Protein AF-W5TMT1-F1 (afdb_monomer)

Organism: NCBI:txid1415166

Radius of gyration: 34.01 Å; Cα contacts (8 Å, |Δi|>4): 182; chains: 1; bounding box: 72×68×100 Å

Sequence (218 aa):
MDSAPPDAQRIANAVMREEARIVNCHNASFAGCVIDGPLFRVSRRSYPITQVTAEMEIGAPSSKGRATVTRIVAGGAIAGLPGMVLGGAAKKRTDTTRIYLTVRTPDGRVEVKDAPAKQERAARQFMAKLEMAAQRQWPLTSSIGTVLPLNDSSVRRDPQSNFQVAAVVAGVILLGAGLLAHWMLILFAVYVVAAAGLFVWLSKRHTEALEHYRRGAQ

Foldseek 3Di:
DDDDPPDPVVVVVVVLVVVLVVQQVLWDDDLQWTRRQQWIDHDHDIAGLLQKDKDKDWDDQPPVPPPCVVVLVVQCVPPPPVSNVVVVVVPDDPPSTKMWMWMQGNVRDIDIGIDRPVCVVVVVVNVVSSVVSNPDDPDDQDPVRDRDDPDSPSHDPDPPPPPVVVVVVVVVVVVVVVVVVVVVVVVVVVVVVVVVVVVVVVVVVVVVVVVVVVVVVD

Solvent-accessible surface area (backbone atoms only — not comparable to full-atom values): 12642 Å² total; per-residue (Å²): 136,82,77,75,77,79,54,70,69,58,54,51,53,50,52,55,51,52,50,37,53,64,34,56,72,42,41,45,74,56,77,69,34,35,39,55,56,67,33,32,32,47,86,92,46,75,42,55,29,71,56,50,48,74,48,80,45,75,45,71,62,62,82,67,72,75,72,56,56,63,52,54,54,53,43,34,73,74,52,41,78,69,37,44,53,61,59,51,64,70,63,81,76,71,72,58,28,38,31,37,40,40,35,39,42,81,87,74,47,74,50,77,33,71,44,60,47,93,45,46,69,58,52,53,53,45,53,54,32,50,52,58,48,33,75,47,78,75,68,52,60,47,100,83,70,47,73,50,81,88,51,87,79,64,60,76,75,67,84,80,52,63,64,58,59,48,51,53,52,50,51,54,53,52,52,53,51,52,51,51,53,52,52,52,54,51,54,48,52,52,49,54,54,52,52,52,51,49,50,56,52,51,51,51,52,52,54,53,52,51,53,52,54,60,62,74,76,112

Nearest PDB structures (foldseek):
  6yxx-assembly1_AK  TM=1.901E-01  e=3.248E-01  Trypanosoma brucei brucei
  3cjt-assembly1_B  TM=3.050E-01  e=1.908E+00  unclassified
  3cjt-assembly7_N  TM=3.078E-01  e=3.515E+00  unclassified
  3cjt-assembly4_H  TM=3.245E-01  e=9.925E+00  unclassified
  3cjq-assembly2_E  TM=2.551E-01  e=7.314E+00  unclassified

Mean predicted aligned error: 13.8 Å

Structure (mmCIF, N/CA/C/O backbone):
data_AF-W5TMT1-F1
#
_entry.id   AF-W5TMT1-F1
#
loop_
_atom_site.group_PDB
_atom_site.id
_atom_site.type_symbol
_atom_site.label_atom_id
_atom_site.label_alt_id
_atom_site.label_comp_id
_atom_site.label_asym_id
_atom_site.label_entity_id
_atom_site.label_seq_id
_atom_site.pdbx_PDB_ins_code
_atom_site.Cartn_x
_atom_site.Cartn_y
_atom_site.Cartn_z
_atom_site.occupancy
_atom_site.B_iso_or_equiv
_atom_site.auth_seq_id
_atom_site.auth_comp_id
_atom_site.auth_asym_id
_atom_site.auth_atom_id
_atom_site.pdbx_PDB_model_num
ATOM 1 N N . MET A 1 1 ? -27.052 43.485 20.005 1.00 53.34 1 MET A N 1
ATOM 2 C CA . MET A 1 1 ? -26.613 42.940 18.703 1.00 53.34 1 MET A CA 1
ATOM 3 C C . MET A 1 1 ? -26.621 41.433 18.851 1.00 53.34 1 MET A C 1
ATOM 5 O O . MET A 1 1 ? -25.627 40.871 19.291 1.00 53.34 1 MET A O 1
ATOM 9 N N . ASP A 1 2 ? -27.766 40.809 18.591 1.00 52.25 2 ASP A N 1
ATOM 10 C CA . ASP A 1 2 ? -27.912 39.358 18.696 1.00 52.25 2 ASP A CA 1
ATOM 11 C C . ASP A 1 2 ? -27.278 38.718 17.462 1.00 52.25 2 ASP A C 1
ATOM 13 O O . ASP A 1 2 ? -27.703 38.962 16.332 1.00 52.25 2 ASP A O 1
ATOM 17 N N . SER A 1 3 ? -26.208 37.948 17.657 1.00 63.03 3 SER A N 1
ATOM 18 C CA . SER A 1 3 ? -25.635 37.153 16.575 1.00 63.03 3 SER A CA 1
ATOM 19 C C . SER A 1 3 ? -26.634 36.066 16.204 1.00 63.03 3 SER A C 1
ATOM 21 O O . SER A 1 3 ? -26.974 35.237 17.049 1.00 63.03 3 SER A O 1
ATOM 23 N N . ALA A 1 4 ? -27.092 36.079 14.951 1.00 63.56 4 ALA A N 1
ATOM 24 C CA . ALA A 1 4 ? -27.954 35.040 14.404 1.00 63.56 4 ALA A CA 1
ATOM 25 C C . ALA A 1 4 ? -27.380 33.648 14.738 1.00 63.56 4 ALA A C 1
ATOM 27 O O . ALA A 1 4 ? -26.158 33.464 14.641 1.00 63.56 4 ALA A O 1
ATOM 28 N N . PRO A 1 5 ? -28.223 32.684 15.155 1.00 71.62 5 PRO A N 1
ATOM 29 C CA . PRO A 1 5 ? -27.753 31.358 15.514 1.00 71.62 5 PRO A CA 1
ATOM 30 C C . PRO A 1 5 ? -26.959 30.756 14.347 1.00 71.62 5 PRO A C 1
ATOM 32 O O . PRO A 1 5 ? -27.324 30.961 13.184 1.00 71.62 5 PRO A O 1
ATOM 35 N N . PRO A 1 6 ? -25.848 30.053 14.630 1.00 73.25 6 PRO A N 1
ATOM 36 C CA . PRO A 1 6 ? -25.054 29.428 13.590 1.00 73.25 6 PRO A CA 1
ATOM 37 C C . PRO A 1 6 ? -25.943 28.497 12.765 1.00 73.25 6 PRO A C 1
ATOM 39 O O . PRO A 1 6 ? -26.620 27.631 13.312 1.00 73.25 6 PRO A O 1
ATOM 42 N N . ASP A 1 7 ? -25.922 28.708 11.449 1.00 87.38 7 ASP A N 1
ATOM 43 C CA . ASP A 1 7 ? -26.615 27.888 10.460 1.00 87.38 7 ASP A CA 1
ATOM 44 C C . ASP A 1 7 ? -26.416 26.395 10.775 1.00 87.38 7 ASP A C 1
ATOM 46 O O . ASP A 1 7 ? -25.286 25.950 11.016 1.00 87.38 7 ASP A O 1
ATOM 50 N N . ALA A 1 8 ? -27.502 25.620 10.797 1.00 81.81 8 ALA A N 1
ATOM 51 C CA . ALA A 1 8 ? -27.493 24.199 11.146 1.00 81.81 8 ALA A CA 1
ATOM 52 C C . ALA A 1 8 ? -26.448 23.417 10.328 1.00 81.81 8 ALA A C 1
ATOM 54 O O . ALA A 1 8 ? -25.806 22.491 10.830 1.00 81.81 8 ALA A O 1
ATOM 55 N N . GLN A 1 9 ? -26.194 23.855 9.092 1.00 82.56 9 GLN A N 1
ATOM 56 C CA . GLN A 1 9 ? -25.190 23.270 8.212 1.00 82.56 9 GLN A CA 1
ATOM 57 C C . GLN A 1 9 ? -23.747 23.475 8.714 1.00 82.56 9 GLN A C 1
ATOM 59 O O . GLN A 1 9 ? -22.894 22.601 8.544 1.00 82.56 9 GLN A O 1
ATOM 64 N N . ARG A 1 10 ? -23.450 24.596 9.386 1.00 82.25 10 ARG A N 1
ATOM 65 C CA . ARG A 1 10 ? -22.138 24.845 10.010 1.00 82.25 10 ARG A CA 1
ATOM 66 C C . ARG A 1 10 ? -21.905 23.940 11.213 1.00 82.25 10 ARG A C 1
ATOM 68 O O . ARG A 1 10 ? -20.800 23.418 11.353 1.00 82.25 10 ARG A O 1
ATOM 75 N N . ILE A 1 11 ? -22.932 23.734 12.038 1.00 82.19 11 ILE A N 1
ATOM 76 C CA . ILE A 1 11 ? -22.865 22.830 13.194 1.00 82.19 11 ILE A CA 1
ATOM 77 C C . ILE A 1 11 ? -22.624 21.397 12.708 1.00 82.19 11 ILE A C 1
ATOM 79 O O . ILE A 1 11 ? -21.687 20.751 13.171 1.00 82.19 11 ILE A O 1
ATOM 83 N N . ALA A 1 12 ? -23.383 20.935 11.709 1.00 77.44 12 ALA A N 1
ATOM 84 C CA . ALA A 1 12 ? -23.210 19.604 11.126 1.00 77.44 12 ALA A CA 1
ATOM 85 C C . ALA A 1 12 ? -21.794 19.392 10.559 1.00 77.44 12 ALA A C 1
ATOM 87 O O . ALA A 1 12 ? -21.150 18.382 10.835 1.00 77.44 12 ALA A O 1
ATOM 88 N N . ASN A 1 13 ? -21.262 20.373 9.824 1.00 81.19 13 ASN A N 1
ATOM 89 C CA . ASN A 1 13 ? -19.901 20.305 9.289 1.00 81.19 13 ASN A CA 1
ATOM 90 C C . ASN A 1 13 ? -18.824 20.306 10.386 1.00 81.19 13 ASN A C 1
ATOM 92 O O . ASN A 1 13 ? -17.794 19.650 10.230 1.00 81.19 13 ASN A O 1
ATOM 96 N N . ALA A 1 14 ? -19.026 21.050 11.477 1.00 80.81 14 ALA A N 1
ATOM 97 C CA . ALA A 1 14 ? -18.099 21.062 12.607 1.00 80.81 14 ALA A CA 1
ATOM 98 C C . ALA A 1 14 ? -18.085 19.711 13.337 1.00 80.81 14 ALA A C 1
ATOM 100 O O . ALA A 1 14 ? -17.010 19.187 13.625 1.00 80.81 14 ALA A O 1
ATOM 101 N N . VAL A 1 15 ? -19.265 19.125 13.550 1.00 80.00 15 VAL A N 1
ATOM 102 C CA . VAL A 1 15 ? -19.440 17.801 14.160 1.00 80.00 15 VAL A CA 1
ATOM 103 C C . VAL A 1 15 ? -18.768 16.723 13.301 1.00 80.00 15 VAL A C 1
ATOM 105 O O . VAL A 1 15 ? -17.874 16.039 13.795 1.00 80.00 15 VAL A O 1
ATOM 108 N N . MET A 1 16 ? -19.022 16.698 11.986 1.00 76.06 16 MET A N 1
ATOM 109 C CA . MET A 1 16 ? -18.354 15.764 11.063 1.00 76.06 16 MET A CA 1
ATOM 110 C C . MET A 1 16 ? -16.821 15.899 11.048 1.00 76.06 16 MET A C 1
ATOM 112 O O . MET A 1 16 ? -16.101 14.908 10.913 1.00 76.06 16 MET A O 1
ATOM 116 N N . ARG A 1 17 ? -16.278 17.118 11.170 1.00 80.56 17 ARG A N 1
ATOM 117 C CA . ARG A 1 17 ? -14.818 17.330 11.231 1.00 80.56 17 ARG A CA 1
ATOM 118 C C . ARG A 1 17 ? -14.217 16.785 12.518 1.00 80.56 17 ARG A C 1
ATOM 120 O O . ARG A 1 17 ? -13.130 16.209 12.480 1.00 80.56 17 ARG A O 1
ATOM 127 N N . GLU A 1 18 ? -14.905 16.981 13.634 1.00 78.88 18 GLU A N 1
ATOM 128 C CA . GLU A 1 18 ? -14.453 16.505 14.934 1.00 78.88 18 GLU A CA 1
ATOM 129 C C . GLU A 1 18 ? -14.516 14.975 15.017 1.00 78.88 18 GLU A C 1
ATOM 131 O O . GLU A 1 18 ? -13.572 14.337 15.478 1.00 78.88 18 GLU A O 1
ATOM 136 N N . GLU A 1 19 ? -15.554 14.370 14.446 1.00 74.31 19 GLU A N 1
ATOM 137 C CA . GLU A 1 19 ? -15.648 12.922 14.256 1.00 74.31 19 GLU A CA 1
ATOM 138 C C . GLU A 1 19 ? -14.488 12.370 13.445 1.00 74.31 19 GLU A C 1
ATOM 140 O O . GLU A 1 19 ? -13.788 11.463 13.893 1.00 74.31 19 GLU A O 1
ATOM 145 N N . ALA A 1 20 ? -14.243 12.953 12.269 1.00 75.88 20 ALA A N 1
ATOM 146 C CA . ALA A 1 20 ? -13.141 12.540 11.421 1.00 75.88 20 ALA A CA 1
ATOM 147 C C . ALA A 1 20 ? -11.807 12.673 12.167 1.00 75.88 20 ALA A C 1
ATOM 149 O O . ALA A 1 20 ? -10.944 11.812 12.038 1.00 75.88 20 ALA A O 1
ATOM 150 N N . ARG A 1 21 ? -11.625 13.711 12.994 1.00 82.25 21 ARG A N 1
ATOM 151 C CA . ARG A 1 21 ? -10.425 13.883 13.828 1.00 82.25 21 ARG A CA 1
ATOM 152 C C . ARG A 1 21 ? -10.269 12.748 14.844 1.00 82.25 21 ARG A C 1
ATOM 154 O O . ARG A 1 21 ? -9.169 12.215 14.988 1.00 82.25 21 ARG A O 1
ATOM 161 N N . ILE A 1 22 ? -11.357 12.367 15.513 1.00 80.44 22 ILE A N 1
ATOM 162 C CA . ILE A 1 22 ? -11.382 11.295 16.516 1.00 80.44 22 ILE A CA 1
ATOM 163 C C . ILE A 1 22 ? -11.196 9.915 15.875 1.00 80.44 22 ILE A C 1
ATOM 165 O O . ILE A 1 22 ? -10.561 9.053 16.472 1.00 80.44 22 ILE A O 1
ATOM 169 N N . VAL A 1 23 ? -11.733 9.680 14.680 1.00 78.62 23 VAL A N 1
ATOM 170 C CA . VAL A 1 23 ? -11.554 8.415 13.952 1.00 78.62 23 VAL A CA 1
ATOM 171 C C . VAL A 1 23 ? -10.128 8.316 13.405 1.00 78.62 23 VAL A C 1
ATOM 173 O O . VAL A 1 23 ? -9.440 7.322 13.629 1.00 78.62 23 VAL A O 1
ATOM 176 N N . ASN A 1 24 ? -9.630 9.388 12.782 1.00 82.31 24 ASN A N 1
ATOM 177 C CA . ASN A 1 24 ? -8.300 9.415 12.171 1.00 82.31 24 ASN A CA 1
ATOM 178 C C . ASN A 1 24 ? -7.157 9.229 13.179 1.00 82.31 24 ASN A C 1
ATOM 180 O O . ASN A 1 24 ? -6.072 8.812 12.779 1.00 82.31 24 ASN A O 1
ATOM 184 N N . CYS A 1 25 ? -7.353 9.508 14.475 1.00 84.75 25 CYS A N 1
ATOM 185 C CA . CYS A 1 25 ? -6.294 9.269 15.459 1.00 84.75 25 CYS A CA 1
ATOM 186 C C . CYS A 1 25 ? -6.010 7.771 15.684 1.00 84.75 25 CYS A C 1
ATOM 188 O O . CYS A 1 25 ? -4.875 7.409 16.012 1.00 84.75 25 CYS A O 1
ATOM 190 N N . HIS A 1 26 ? -6.995 6.908 15.416 1.00 85.69 26 HIS A N 1
ATOM 191 C CA . HIS A 1 26 ? -6.881 5.449 15.519 1.00 85.69 26 HIS A CA 1
ATOM 192 C C . HIS A 1 26 ? -6.491 4.783 14.204 1.00 85.69 26 HIS A C 1
ATOM 194 O O . HIS A 1 26 ? -5.949 3.679 14.218 1.00 85.69 26 HIS A O 1
ATOM 200 N N . ASN A 1 27 ? -6.687 5.471 13.079 1.00 90.12 27 ASN A N 1
ATOM 201 C CA . ASN A 1 27 ? -6.309 4.950 11.774 1.00 90.12 27 ASN A CA 1
ATOM 202 C C . ASN A 1 27 ? -4.804 4.661 11.716 1.00 90.12 27 ASN A C 1
ATOM 204 O O . ASN A 1 27 ? -3.952 5.440 12.171 1.00 90.12 27 ASN A O 1
ATOM 208 N N . ALA A 1 28 ? -4.480 3.486 11.189 1.00 94.06 28 ALA A N 1
ATOM 209 C CA . ALA A 1 28 ? -3.116 3.037 10.969 1.00 94.06 28 ALA A CA 1
ATOM 210 C C . ALA A 1 28 ? -3.092 1.907 9.950 1.00 94.06 28 ALA A C 1
ATOM 212 O O . ALA A 1 28 ? -4.074 1.191 9.765 1.00 94.06 28 ALA A O 1
ATOM 213 N N . SER A 1 29 ? -1.940 1.697 9.322 1.00 94.69 29 SER A N 1
ATOM 214 C CA . SER A 1 29 ? -1.737 0.542 8.458 1.00 94.69 29 SER A CA 1
ATOM 215 C C . SER A 1 29 ? -0.375 -0.089 8.681 1.00 94.69 29 SER A C 1
ATOM 217 O O . SER A 1 29 ? 0.616 0.605 8.916 1.00 94.69 29 SER A O 1
ATOM 219 N N . PHE A 1 30 ? -0.335 -1.415 8.617 1.00 95.06 30 PHE A N 1
ATOM 220 C CA . PHE A 1 30 ? 0.884 -2.187 8.788 1.00 95.06 30 PHE A CA 1
ATOM 221 C C . PHE A 1 30 ? 0.755 -3.548 8.102 1.00 95.06 30 PHE A C 1
ATOM 223 O O . PHE A 1 30 ? -0.234 -4.244 8.292 1.00 95.06 30 PHE A O 1
ATOM 230 N N . ALA A 1 31 ? 1.748 -3.928 7.291 1.00 92.19 31 ALA A N 1
ATOM 231 C CA . ALA A 1 31 ? 1.836 -5.243 6.639 1.00 92.19 31 ALA A CA 1
ATOM 232 C C . ALA A 1 31 ? 0.550 -5.717 5.908 1.00 92.19 31 ALA A C 1
ATOM 234 O O . ALA A 1 31 ? 0.224 -6.903 5.886 1.00 92.19 31 ALA A O 1
ATOM 235 N N . GLY A 1 32 ? -0.196 -4.786 5.297 1.00 91.31 32 GLY A N 1
ATOM 236 C CA . GLY A 1 32 ? -1.456 -5.080 4.597 1.00 91.31 32 GLY A CA 1
ATOM 237 C C . GLY A 1 32 ? -2.690 -5.207 5.502 1.00 91.31 32 GLY A C 1
ATOM 238 O O . GLY A 1 32 ? -3.780 -5.477 4.999 1.00 91.31 32 GLY A O 1
ATOM 239 N N . CYS A 1 33 ? -2.533 -4.994 6.809 1.00 94.94 33 CYS A N 1
ATOM 240 C CA . CYS A 1 33 ? -3.617 -4.751 7.752 1.00 94.94 33 CYS A CA 1
ATOM 241 C C . CYS A 1 33 ? -3.876 -3.243 7.851 1.00 94.94 33 CYS A C 1
ATOM 243 O O . CYS A 1 33 ? -2.935 -2.442 7.856 1.00 94.94 33 CYS A O 1
ATOM 245 N N . VAL A 1 34 ? -5.143 -2.850 7.937 1.00 94.62 34 VAL A N 1
ATOM 246 C CA . VAL A 1 34 ? -5.565 -1.450 8.030 1.00 94.62 34 VAL A CA 1
ATOM 247 C C . VAL A 1 34 ? -6.614 -1.320 9.127 1.00 94.62 34 VAL A C 1
ATOM 249 O O . VAL A 1 34 ? -7.603 -2.047 9.131 1.00 94.62 34 VAL A O 1
ATOM 252 N N . ILE A 1 35 ? -6.382 -0.394 10.051 1.00 93.31 35 ILE A N 1
ATOM 253 C CA . ILE A 1 35 ? -7.362 0.066 11.031 1.00 93.31 35 ILE A CA 1
ATOM 254 C C . ILE A 1 35 ? -8.065 1.266 10.418 1.00 93.31 35 ILE A C 1
ATOM 256 O O . ILE A 1 35 ? -7.415 2.249 10.053 1.00 93.31 35 ILE A O 1
ATOM 260 N N . ASP A 1 36 ? -9.376 1.142 10.293 1.00 88.00 36 ASP A N 1
ATOM 261 C CA . ASP A 1 36 ? -10.253 2.060 9.592 1.00 88.00 36 ASP A CA 1
ATOM 262 C C . ASP A 1 36 ? -11.459 2.372 10.496 1.00 88.00 36 ASP A C 1
ATOM 264 O O . ASP A 1 36 ? -12.534 1.779 10.386 1.00 88.00 36 ASP A O 1
ATOM 268 N N . GLY A 1 37 ? -11.225 3.221 11.503 1.00 86.06 37 GLY A N 1
ATOM 269 C CA . GLY A 1 37 ? -12.182 3.498 12.574 1.00 86.06 37 GLY A CA 1
ATOM 270 C C . GLY A 1 37 ? -12.668 2.230 13.296 1.00 86.06 37 GLY A C 1
ATOM 271 O O . GLY A 1 37 ? -11.863 1.571 13.957 1.00 86.06 37 GLY A O 1
ATOM 272 N N . PRO A 1 38 ? -13.968 1.882 13.213 1.00 86.69 38 PRO A N 1
ATOM 273 C CA . PRO A 1 38 ? -14.518 0.671 13.833 1.00 86.69 38 PRO A CA 1
ATOM 274 C C . PRO A 1 38 ? -14.203 -0.611 13.044 1.00 86.69 38 PRO A C 1
ATOM 276 O O . PRO A 1 38 ? -14.522 -1.707 13.510 1.00 86.69 38 PRO A O 1
ATOM 279 N N . LEU A 1 39 ? -13.665 -0.495 11.826 1.00 90.06 39 LEU A N 1
ATOM 280 C CA . LEU A 1 39 ? -13.399 -1.618 10.943 1.00 90.06 39 LEU A CA 1
ATOM 281 C C . LEU A 1 39 ? -11.908 -1.936 10.937 1.00 90.06 39 LEU A C 1
ATOM 283 O O . LEU A 1 39 ? -11.041 -1.075 10.820 1.00 90.06 39 LEU A O 1
ATOM 287 N N . PHE A 1 40 ? -11.610 -3.220 11.004 1.00 92.81 40 PHE A N 1
ATOM 288 C CA . PHE A 1 40 ? -10.298 -3.770 10.760 1.00 92.81 40 PHE A CA 1
ATOM 289 C C . PHE A 1 40 ? -10.307 -4.479 9.409 1.00 92.81 40 PHE A C 1
ATOM 291 O O . PHE A 1 40 ? -11.073 -5.419 9.181 1.00 92.81 40 PHE A O 1
ATOM 298 N N . ARG A 1 41 ? -9.452 -4.034 8.491 1.00 93.88 41 ARG A N 1
ATOM 299 C CA . ARG A 1 41 ? -9.332 -4.606 7.152 1.00 93.88 41 ARG A CA 1
ATOM 300 C C . ARG A 1 41 ? -8.059 -5.415 7.063 1.00 93.88 41 ARG A C 1
ATOM 302 O O . ARG A 1 41 ? -6.968 -4.928 7.351 1.00 93.88 41 ARG A O 1
ATOM 309 N N . VAL A 1 42 ? -8.198 -6.644 6.597 1.00 93.94 42 VAL A N 1
ATOM 310 C CA . VAL A 1 42 ? -7.063 -7.500 6.283 1.00 93.94 42 VAL A CA 1
ATOM 311 C C . VAL A 1 42 ? -7.329 -8.189 4.958 1.00 93.94 42 VAL A C 1
ATOM 313 O O . VAL A 1 42 ? -8.415 -8.716 4.697 1.00 93.94 42 VAL A O 1
ATOM 316 N N . SER A 1 43 ? -6.337 -8.122 4.072 1.00 88.25 43 SER A N 1
ATOM 317 C CA . SER A 1 43 ? -6.446 -8.635 2.708 1.00 88.25 43 SER A CA 1
ATOM 318 C C . SER A 1 43 ? -7.577 -7.939 1.923 1.00 88.25 43 SER A C 1
ATOM 320 O O . SER A 1 43 ? -7.431 -6.782 1.539 1.00 88.25 43 SER A O 1
ATOM 322 N N . ARG A 1 44 ? -8.702 -8.616 1.654 1.00 90.12 44 ARG A N 1
ATOM 323 C CA . ARG A 1 44 ? -9.865 -8.055 0.927 1.00 90.12 44 ARG A CA 1
ATOM 324 C C . ARG A 1 44 ? -11.153 -8.088 1.751 1.00 90.12 44 ARG A C 1
ATOM 326 O O . ARG A 1 44 ? -12.241 -8.017 1.188 1.00 90.12 44 ARG A O 1
ATOM 333 N N . ARG A 1 45 ? -11.036 -8.259 3.066 1.00 89.31 45 ARG A N 1
ATOM 334 C CA . ARG A 1 45 ? -12.170 -8.393 3.980 1.00 89.31 45 ARG A CA 1
ATOM 335 C C . ARG A 1 45 ? -12.098 -7.330 5.064 1.00 89.31 45 ARG A C 1
ATOM 337 O O . ARG A 1 45 ? -11.011 -6.862 5.400 1.00 89.31 45 ARG A O 1
ATOM 344 N N . SER A 1 46 ? -13.263 -6.977 5.583 1.00 91.81 46 SER A N 1
ATOM 345 C CA . SER A 1 46 ? -13.433 -6.014 6.664 1.00 91.81 46 SER A CA 1
ATOM 346 C C . SER A 1 46 ? -14.161 -6.710 7.807 1.00 91.81 46 SER A C 1
ATOM 348 O O . SER A 1 46 ? -15.157 -7.389 7.568 1.00 91.81 46 SER A O 1
ATOM 350 N N . TYR A 1 47 ? -13.662 -6.543 9.024 1.00 90.44 47 TYR A N 1
ATOM 351 C CA . TYR A 1 47 ? -14.225 -7.112 10.244 1.00 90.44 47 TYR A CA 1
ATOM 352 C C . TYR A 1 47 ? -14.425 -6.002 11.281 1.00 90.44 47 TYR A C 1
ATOM 354 O O . TYR A 1 47 ? -13.668 -5.031 11.262 1.00 90.44 47 TYR A O 1
ATOM 362 N N . PRO A 1 48 ? -15.387 -6.115 12.206 1.00 91.06 48 PRO A N 1
ATOM 363 C CA . PRO A 1 48 ? -15.464 -5.212 13.350 1.00 91.06 48 PRO A CA 1
ATOM 364 C C . PRO A 1 48 ? -14.194 -5.324 14.202 1.00 91.06 48 PRO A C 1
ATOM 366 O O . PRO A 1 48 ? -13.795 -6.426 14.578 1.00 91.06 48 PRO A O 1
ATOM 369 N N . ILE A 1 49 ? -13.561 -4.196 14.527 1.00 93.19 49 ILE A N 1
ATOM 370 C CA . ILE A 1 49 ? -12.283 -4.169 15.258 1.00 93.19 49 ILE A CA 1
ATOM 371 C C . ILE A 1 49 ? -12.373 -4.816 16.644 1.00 93.19 49 ILE A C 1
ATOM 373 O O . ILE A 1 49 ? -11.415 -5.421 17.108 1.00 93.19 49 ILE A O 1
ATOM 377 N N . THR A 1 50 ? -13.552 -4.761 17.267 1.00 91.88 50 THR A N 1
ATOM 378 C CA . THR A 1 50 ? -13.852 -5.367 18.574 1.00 91.88 50 THR A CA 1
ATOM 379 C C . THR A 1 50 ? -13.848 -6.897 18.554 1.00 91.88 50 THR A C 1
ATOM 381 O O . THR A 1 50 ? -13.785 -7.522 19.608 1.00 91.88 50 THR A O 1
ATOM 384 N N . GLN A 1 51 ? -13.923 -7.511 17.371 1.00 92.81 51 GLN A N 1
ATOM 385 C CA . GLN A 1 51 ? -13.950 -8.964 17.186 1.00 92.81 51 GLN A CA 1
ATOM 386 C C . GLN A 1 51 ? -12.626 -9.525 16.657 1.00 92.81 51 GLN A C 1
ATOM 388 O O . GLN A 1 51 ? -12.515 -10.728 16.419 1.00 92.81 51 GLN A O 1
ATOM 393 N N . VAL A 1 52 ? -11.633 -8.665 16.431 1.00 94.06 52 VAL A N 1
ATOM 394 C CA . VAL A 1 52 ? -10.325 -9.062 15.918 1.00 94.06 52 VAL A CA 1
ATOM 395 C C . VAL A 1 52 ? -9.337 -9.111 17.071 1.00 94.06 52 VAL A C 1
ATOM 397 O O . VAL A 1 52 ? -9.193 -8.150 17.821 1.00 94.06 52 VAL A O 1
ATOM 400 N N . THR A 1 53 ? -8.611 -10.218 17.181 1.00 93.69 53 THR A N 1
ATOM 401 C CA . THR A 1 53 ? -7.459 -10.317 18.079 1.00 93.69 53 THR A CA 1
ATOM 402 C C . THR A 1 53 ? -6.190 -10.382 17.249 1.00 93.69 53 THR A C 1
ATOM 404 O O . THR A 1 53 ? -6.138 -11.044 16.211 1.00 93.69 53 THR A O 1
ATOM 407 N N . ALA A 1 54 ? -5.159 -9.658 17.672 1.00 94.56 54 ALA A N 1
ATOM 408 C CA . ALA A 1 54 ? -3.865 -9.697 17.016 1.00 94.56 54 ALA A CA 1
ATOM 409 C C . ALA A 1 54 ? -2.759 -9.903 18.042 1.00 94.56 54 ALA A C 1
ATOM 411 O O . ALA A 1 54 ? -2.802 -9.365 19.146 1.00 94.56 54 ALA A O 1
ATOM 412 N N . GLU A 1 55 ? -1.760 -10.672 17.645 1.00 93.12 55 GLU A N 1
ATOM 413 C CA . GLU A 1 55 ? -0.585 -11.003 18.434 1.00 93.12 55 GLU A CA 1
ATOM 414 C C . GLU A 1 55 ? 0.641 -10.680 17.584 1.00 93.12 55 GLU A C 1
ATOM 416 O O . GLU A 1 55 ? 0.706 -11.020 16.400 1.00 93.12 55 GLU A O 1
ATOM 421 N N . MET A 1 56 ? 1.609 -9.982 18.172 1.00 94.38 56 MET A N 1
ATOM 422 C CA . MET A 1 56 ? 2.861 -9.654 17.505 1.00 94.38 56 MET A CA 1
ATOM 423 C C . MET A 1 56 ? 3.986 -10.466 18.132 1.00 94.38 56 MET A C 1
ATOM 425 O O . MET A 1 56 ? 4.303 -10.298 19.308 1.00 94.38 56 MET A O 1
ATOM 429 N N . GLU A 1 57 ? 4.634 -11.284 17.316 1.00 88.62 57 GLU A N 1
ATOM 430 C CA . GLU A 1 57 ? 5.809 -12.050 17.692 1.00 88.62 57 GLU A CA 1
ATOM 431 C C . GLU A 1 57 ? 7.034 -11.502 16.966 1.00 88.62 57 GLU A C 1
ATOM 433 O O . GLU A 1 57 ? 7.074 -11.378 15.739 1.00 88.62 57 GLU A O 1
ATOM 438 N N . ILE A 1 58 ? 8.072 -11.174 17.728 1.00 88.31 58 ILE A N 1
ATOM 439 C CA . ILE A 1 58 ? 9.370 -10.821 17.162 1.00 88.31 58 ILE A CA 1
ATOM 440 C C . ILE A 1 58 ? 10.156 -12.125 17.072 1.00 88.31 58 ILE A C 1
ATOM 442 O O . ILE A 1 58 ? 10.570 -12.681 18.088 1.00 88.31 58 ILE A O 1
ATOM 446 N N . GLY A 1 59 ? 10.322 -12.644 15.855 1.00 72.06 59 GLY A N 1
ATOM 447 C CA . GLY A 1 59 ? 11.042 -13.890 15.644 1.00 72.06 59 GLY A CA 1
ATOM 448 C C . GLY A 1 59 ? 12.508 -13.749 16.049 1.00 72.06 59 GLY A C 1
ATOM 449 O O . GLY A 1 59 ? 13.174 -12.788 15.659 1.00 72.06 59 GLY A O 1
ATOM 450 N N . ALA A 1 60 ? 13.028 -14.733 16.788 1.00 52.25 60 ALA A N 1
ATOM 451 C CA . ALA A 1 60 ? 14.464 -14.895 16.993 1.00 52.25 60 ALA A CA 1
ATOM 452 C C . ALA A 1 60 ? 15.181 -14.965 15.627 1.00 52.25 60 ALA A C 1
ATOM 454 O O . ALA A 1 60 ? 14.597 -15.485 14.667 1.00 52.25 60 ALA A O 1
ATOM 455 N N . PRO A 1 61 ? 16.425 -14.453 15.506 1.00 52.69 61 PRO A N 1
ATOM 456 C CA . PRO A 1 61 ? 17.167 -14.477 14.250 1.00 52.69 61 PRO A CA 1
ATOM 457 C C . PRO A 1 61 ? 17.146 -15.900 13.712 1.00 52.69 61 PRO A C 1
ATOM 459 O O . PRO A 1 61 ? 17.576 -16.827 14.395 1.00 52.69 61 PRO A O 1
ATOM 462 N N . SER A 1 62 ? 16.597 -16.083 12.511 1.00 48.16 62 SER A N 1
ATOM 463 C CA . SER A 1 62 ? 16.488 -17.399 11.901 1.00 48.16 62 SER A CA 1
ATOM 464 C C . SER A 1 62 ? 17.886 -18.008 11.798 1.00 48.16 62 SER A C 1
ATOM 466 O O . SER A 1 62 ? 18.631 -17.718 10.863 1.00 48.16 62 SER A O 1
ATOM 468 N N . SER A 1 63 ? 18.240 -18.888 12.732 1.00 44.56 63 SER A N 1
ATOM 469 C CA . SER A 1 63 ? 19.474 -19.675 12.760 1.00 44.56 63 SER A CA 1
ATOM 470 C C . SER A 1 63 ? 19.492 -20.753 11.663 1.00 44.56 63 SER A C 1
ATOM 472 O O . SER A 1 63 ? 20.188 -21.758 11.754 1.00 44.56 63 SER A O 1
ATOM 474 N N . LYS A 1 64 ? 18.792 -20.521 10.544 1.00 45.50 64 LYS A N 1
ATOM 475 C CA . LYS A 1 64 ? 18.912 -21.278 9.293 1.00 45.50 64 LYS A CA 1
ATOM 476 C C . LYS A 1 64 ? 20.082 -20.758 8.446 1.00 45.50 64 LYS A C 1
ATOM 478 O O . LYS A 1 64 ? 19.988 -20.656 7.227 1.00 45.50 64 LYS A O 1
ATOM 483 N N . GLY A 1 65 ? 21.225 -20.501 9.087 1.00 43.09 65 GLY A N 1
ATOM 484 C CA . GLY A 1 65 ? 22.500 -20.189 8.428 1.00 43.09 65 GLY A CA 1
ATOM 485 C C . GLY A 1 65 ? 23.086 -21.348 7.605 1.00 43.09 65 GLY A C 1
ATOM 486 O O . GLY A 1 65 ? 24.107 -21.176 6.947 1.00 43.09 65 GLY A O 1
ATOM 487 N N . ARG A 1 66 ? 22.445 -22.526 7.604 1.00 44.25 66 ARG A N 1
ATOM 488 C CA . ARG A 1 66 ? 22.933 -23.740 6.930 1.00 44.25 66 ARG A CA 1
ATOM 48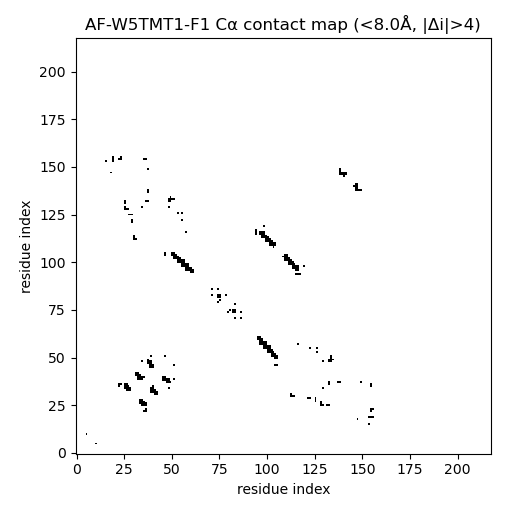9 C C . ARG A 1 66 ? 22.389 -23.977 5.516 1.00 44.25 66 ARG A C 1
ATOM 491 O O . ARG A 1 66 ? 22.964 -24.785 4.802 1.00 44.25 66 ARG A O 1
ATOM 498 N N . ALA A 1 67 ? 21.347 -23.265 5.077 1.00 43.34 67 ALA A N 1
ATOM 499 C CA . ALA A 1 67 ? 20.783 -23.458 3.731 1.00 43.34 67 ALA A CA 1
ATOM 500 C C . ALA A 1 67 ? 21.471 -22.610 2.637 1.00 43.34 67 ALA A C 1
ATOM 502 O O . ALA A 1 67 ? 21.325 -22.885 1.448 1.00 43.34 67 ALA A O 1
ATOM 503 N N . THR A 1 68 ? 22.234 -21.581 3.019 1.00 47.72 68 THR A N 1
ATOM 504 C CA . THR A 1 68 ? 22.741 -20.568 2.072 1.00 47.72 68 THR A CA 1
ATOM 505 C C . THR A 1 68 ? 24.197 -20.794 1.658 1.00 47.72 68 THR A C 1
ATOM 507 O O . THR A 1 68 ? 24.607 -20.307 0.607 1.00 47.72 68 THR A O 1
ATOM 510 N N . VAL A 1 69 ? 24.977 -21.574 2.419 1.00 45.69 69 VAL A N 1
ATOM 511 C CA . VAL A 1 69 ? 26.373 -21.890 2.056 1.00 45.69 69 VAL A CA 1
ATOM 512 C C . VAL A 1 69 ? 26.417 -22.722 0.769 1.00 45.69 69 VAL A C 1
ATOM 514 O O . VAL A 1 69 ? 27.188 -22.410 -0.133 1.00 45.69 69 VAL A O 1
ATOM 517 N N . THR A 1 70 ? 25.508 -23.686 0.607 1.00 45.75 70 THR A N 1
ATOM 518 C CA . THR A 1 70 ? 25.449 -24.550 -0.582 1.00 45.75 70 THR A CA 1
ATOM 519 C C . THR A 1 70 ? 25.085 -23.784 -1.859 1.00 45.75 70 THR A C 1
ATOM 521 O O . THR A 1 70 ? 25.572 -24.129 -2.928 1.00 45.75 70 THR A O 1
ATOM 524 N N . ARG A 1 71 ? 24.299 -22.697 -1.776 1.00 48.56 71 ARG A N 1
ATOM 525 C CA . ARG A 1 71 ? 23.973 -21.842 -2.940 1.00 48.56 71 ARG A CA 1
ATOM 526 C C . ARG A 1 71 ? 25.096 -20.897 -3.341 1.00 48.56 71 ARG A C 1
ATOM 528 O O . ARG A 1 71 ? 25.228 -20.599 -4.521 1.00 48.56 71 ARG A O 1
ATOM 535 N N . ILE A 1 72 ? 25.899 -20.435 -2.388 1.00 44.41 72 ILE A N 1
ATOM 536 C CA . ILE A 1 72 ? 27.061 -19.586 -2.683 1.00 44.41 72 ILE A CA 1
ATOM 537 C C . ILE A 1 72 ? 28.172 -20.433 -3.316 1.00 44.41 72 ILE A C 1
ATOM 539 O O . ILE A 1 72 ? 28.782 -20.003 -4.290 1.00 44.41 72 ILE A O 1
ATOM 543 N N . VAL A 1 73 ? 28.368 -21.665 -2.835 1.00 47.53 73 VAL A N 1
ATOM 544 C CA . VAL A 1 73 ? 29.305 -22.623 -3.444 1.00 47.53 73 VAL A CA 1
ATOM 545 C C . VAL A 1 73 ? 28.807 -23.086 -4.821 1.00 47.53 73 VAL A C 1
ATOM 547 O O . VAL A 1 73 ? 29.582 -23.080 -5.772 1.00 47.53 73 VAL A O 1
ATOM 550 N N . ALA A 1 74 ? 27.512 -23.387 -4.976 1.00 45.16 74 ALA A N 1
ATOM 551 C CA . ALA A 1 74 ? 26.941 -23.764 -6.274 1.00 45.16 74 ALA A CA 1
ATOM 552 C C . ALA A 1 74 ? 26.935 -22.605 -7.292 1.00 45.16 74 ALA A C 1
ATOM 554 O O . ALA A 1 74 ? 27.217 -22.820 -8.465 1.00 45.16 74 ALA A O 1
ATOM 555 N N . GLY A 1 75 ? 26.670 -21.367 -6.860 1.00 39.88 75 GLY A N 1
ATOM 556 C CA . GLY A 1 75 ? 26.749 -20.181 -7.722 1.00 39.88 75 GLY A CA 1
ATOM 557 C C . GLY A 1 75 ? 28.185 -19.817 -8.117 1.00 39.88 75 GLY A C 1
ATOM 558 O O . GLY A 1 75 ? 28.424 -19.414 -9.253 1.00 39.88 75 GLY A O 1
ATOM 559 N N . GLY A 1 76 ? 29.151 -20.020 -7.215 1.00 43.16 76 GLY A N 1
ATOM 560 C CA . GLY A 1 76 ? 30.580 -19.854 -7.502 1.00 43.16 76 GLY A CA 1
ATOM 561 C C . GLY A 1 76 ? 31.132 -20.912 -8.462 1.00 43.16 76 GLY A C 1
ATOM 562 O O . GLY A 1 76 ? 31.970 -20.588 -9.298 1.00 43.16 76 GLY A O 1
ATOM 563 N N . ALA A 1 77 ? 30.616 -22.144 -8.403 1.00 49.50 77 ALA A N 1
ATOM 564 C CA . ALA A 1 77 ? 30.994 -23.220 -9.320 1.00 49.50 77 ALA A CA 1
ATOM 565 C C . ALA A 1 77 ? 30.495 -22.998 -10.762 1.00 49.50 77 ALA A C 1
ATOM 567 O O . ALA A 1 77 ? 31.127 -23.478 -11.697 1.00 49.50 77 ALA A O 1
ATOM 568 N N . ILE A 1 78 ? 29.388 -22.265 -10.952 1.00 51.62 78 ILE A N 1
ATOM 569 C CA . ILE A 1 78 ? 28.771 -22.044 -12.274 1.00 51.62 78 ILE A CA 1
ATOM 570 C C . ILE A 1 78 ? 29.259 -20.744 -12.943 1.00 51.62 78 ILE A C 1
ATOM 572 O O . ILE A 1 78 ? 29.394 -20.713 -14.162 1.00 51.62 78 ILE A O 1
ATOM 576 N N . ALA A 1 79 ? 29.528 -19.673 -12.183 1.00 48.72 79 ALA A N 1
ATOM 577 C CA . ALA A 1 79 ? 29.755 -18.329 -12.745 1.00 48.72 79 ALA A CA 1
ATOM 578 C C . ALA A 1 79 ? 31.150 -17.717 -12.484 1.00 48.72 79 ALA A C 1
ATOM 580 O O . ALA A 1 79 ? 31.406 -16.582 -12.892 1.00 48.72 79 ALA A O 1
ATOM 581 N N . GLY A 1 80 ? 32.057 -18.431 -11.808 1.00 48.09 80 GLY A N 1
ATOM 582 C CA . GLY A 1 80 ? 33.407 -17.941 -11.504 1.00 48.09 80 GLY A CA 1
ATOM 583 C C . GLY A 1 80 ? 33.450 -16.701 -10.589 1.00 48.09 80 GLY A C 1
ATOM 584 O O . GLY A 1 80 ? 32.448 -16.293 -9.995 1.00 48.09 80 GLY A O 1
ATOM 585 N N . LEU A 1 81 ? 34.637 -16.087 -10.474 1.00 49.91 81 LEU A N 1
ATOM 586 C CA . LEU A 1 81 ? 34.932 -14.930 -9.603 1.00 49.91 81 LEU A CA 1
ATOM 587 C C . LEU A 1 81 ? 33.918 -13.759 -9.685 1.00 49.91 81 LEU A C 1
ATOM 589 O O . LEU A 1 81 ? 33.600 -13.200 -8.631 1.00 49.91 81 LEU A O 1
ATOM 593 N N . PRO A 1 82 ? 33.337 -13.397 -10.851 1.00 48.84 82 PRO A N 1
ATOM 594 C CA . PRO A 1 82 ? 32.325 -12.336 -10.924 1.00 48.84 82 PRO A CA 1
ATOM 595 C C . PRO A 1 82 ? 31.003 -12.694 -10.218 1.00 48.84 82 PRO A C 1
ATOM 597 O O . PRO A 1 82 ? 30.362 -11.827 -9.618 1.00 48.84 82 PRO A O 1
ATOM 600 N N . GLY A 1 83 ? 30.609 -13.974 -10.224 1.00 46.94 83 GLY A N 1
ATOM 601 C CA . GLY A 1 83 ? 29.393 -14.459 -9.560 1.00 46.94 83 GLY A CA 1
ATOM 602 C C . GLY A 1 83 ? 29.468 -14.392 -8.030 1.00 46.94 83 GLY A C 1
ATOM 603 O O . GLY A 1 83 ? 28.457 -14.164 -7.362 1.00 46.94 83 GLY A O 1
ATOM 604 N N . MET A 1 84 ? 30.675 -14.495 -7.463 1.00 52.34 84 MET A N 1
ATOM 605 C CA . MET A 1 84 ? 30.904 -14.339 -6.023 1.00 52.34 84 MET A CA 1
ATOM 606 C C . MET A 1 84 ? 30.734 -12.896 -5.536 1.00 52.34 84 MET A C 1
ATOM 608 O O . MET A 1 84 ? 30.307 -12.696 -4.400 1.00 52.34 84 MET A O 1
ATOM 612 N N . VAL A 1 85 ? 31.021 -11.888 -6.364 1.00 54.97 85 VAL A N 1
ATOM 613 C CA . VAL A 1 85 ? 30.886 -10.476 -5.963 1.00 54.97 85 VAL A CA 1
ATOM 614 C C . VAL A 1 85 ? 29.415 -10.049 -5.955 1.00 54.97 85 VAL A C 1
ATOM 616 O O . VAL A 1 85 ? 28.969 -9.411 -5.001 1.00 54.97 85 VAL A O 1
ATOM 619 N N . LEU A 1 86 ? 28.626 -10.492 -6.939 1.00 51.34 86 LEU A N 1
ATOM 620 C CA . LEU A 1 86 ? 27.169 -10.296 -6.957 1.00 51.34 86 LEU A CA 1
ATOM 621 C C . LEU A 1 86 ? 26.459 -11.097 -5.852 1.00 51.34 86 LEU A C 1
ATOM 623 O O . LEU A 1 86 ? 25.582 -10.563 -5.170 1.00 51.34 86 LEU A O 1
ATOM 627 N N . GLY A 1 87 ? 26.886 -12.339 -5.598 1.00 43.62 87 GLY A N 1
ATOM 628 C CA . GLY A 1 87 ? 26.391 -13.137 -4.470 1.00 43.62 87 GLY A CA 1
ATOM 629 C C . GLY A 1 87 ? 26.817 -12.595 -3.096 1.00 43.62 87 GLY A C 1
ATOM 630 O O . GLY A 1 87 ? 26.079 -12.721 -2.119 1.00 43.62 87 GLY A O 1
ATOM 631 N N . GLY A 1 88 ? 27.986 -11.952 -3.016 1.00 43.44 88 GLY A N 1
ATOM 632 C CA . GLY A 1 88 ? 28.539 -11.348 -1.802 1.00 43.44 88 GLY A CA 1
ATOM 633 C C . GLY A 1 88 ? 27.934 -9.984 -1.459 1.00 43.44 88 GLY A C 1
ATOM 634 O O . GLY A 1 88 ? 27.706 -9.695 -0.284 1.00 43.44 88 GLY A O 1
ATOM 635 N N . ALA A 1 89 ? 27.592 -9.167 -2.458 1.00 47.75 89 ALA A N 1
ATOM 636 C CA . ALA A 1 89 ? 26.930 -7.877 -2.249 1.00 47.75 89 ALA A CA 1
ATOM 637 C C . ALA A 1 89 ? 25.471 -8.029 -1.776 1.00 47.75 89 ALA A C 1
ATOM 639 O O . ALA A 1 89 ? 24.987 -7.204 -0.999 1.00 47.75 89 ALA A O 1
ATOM 640 N N . ALA A 1 90 ? 24.800 -9.132 -2.128 1.00 49.25 90 ALA A N 1
ATOM 641 C CA . ALA A 1 90 ? 23.485 -9.477 -1.582 1.00 49.25 90 ALA A CA 1
ATOM 642 C C . ALA A 1 90 ? 23.517 -9.828 -0.074 1.00 49.25 90 ALA A C 1
ATOM 644 O O . ALA A 1 90 ? 22.469 -9.887 0.568 1.00 49.25 90 ALA A O 1
ATOM 645 N N . LYS A 1 91 ? 24.704 -10.046 0.518 1.00 49.31 91 LYS A N 1
ATOM 646 C CA . LYS A 1 91 ? 24.869 -10.548 1.894 1.00 49.31 91 LYS A CA 1
ATOM 647 C C . LYS A 1 91 ? 24.916 -9.464 2.983 1.00 49.31 91 LYS A C 1
ATOM 649 O O . LYS A 1 91 ? 24.838 -9.809 4.157 1.00 49.31 91 LYS A O 1
ATOM 654 N N . LYS A 1 92 ? 25.021 -8.164 2.675 1.00 44.81 92 LYS A N 1
ATOM 655 C CA . LYS A 1 92 ? 25.330 -7.160 3.724 1.00 44.81 92 LYS A CA 1
ATOM 656 C C . LYS A 1 92 ? 24.138 -6.444 4.384 1.00 44.81 92 LYS A C 1
ATOM 658 O O . LYS A 1 92 ? 24.373 -5.532 5.170 1.00 44.81 92 LYS A O 1
ATOM 663 N N . ARG A 1 93 ? 22.875 -6.820 4.126 1.00 45.09 93 ARG A N 1
ATOM 664 C CA . ARG A 1 93 ? 21.697 -6.197 4.790 1.00 45.09 93 ARG A CA 1
ATOM 665 C C . ARG A 1 93 ? 20.513 -7.136 5.046 1.00 45.09 93 ARG A C 1
ATOM 667 O O . ARG A 1 93 ? 19.368 -6.690 5.051 1.00 45.09 93 ARG A O 1
ATOM 674 N N . THR A 1 94 ? 20.752 -8.422 5.265 1.00 50.59 94 THR A N 1
ATOM 675 C CA . THR A 1 94 ? 19.672 -9.325 5.675 1.00 50.59 94 THR A CA 1
ATOM 676 C C . THR A 1 94 ? 19.582 -9.303 7.194 1.00 50.59 94 THR A C 1
ATOM 678 O O . THR A 1 94 ? 20.171 -10.147 7.860 1.00 50.59 94 THR A O 1
ATOM 681 N N . ASP A 1 95 ? 18.870 -8.314 7.739 1.00 52.81 95 ASP A N 1
ATOM 682 C CA . ASP A 1 95 ? 18.293 -8.444 9.078 1.00 52.81 95 ASP A CA 1
ATOM 683 C C . ASP A 1 95 ? 17.414 -9.699 9.044 1.00 52.81 95 ASP A C 1
ATOM 685 O O . ASP A 1 95 ? 16.321 -9.709 8.480 1.00 52.81 95 ASP A O 1
ATOM 689 N N . THR A 1 96 ? 17.950 -10.812 9.538 1.00 63.28 96 THR A N 1
ATOM 690 C CA . THR A 1 96 ? 17.266 -12.113 9.584 1.00 63.28 96 THR A CA 1
ATOM 691 C C . THR A 1 96 ? 16.160 -12.158 10.632 1.00 63.28 96 THR A C 1
ATOM 693 O O . THR A 1 96 ? 15.434 -13.144 10.726 1.00 63.28 96 THR A O 1
ATOM 696 N N . THR A 1 97 ? 16.031 -11.108 11.432 1.00 72.31 97 THR A N 1
ATOM 697 C CA . THR A 1 97 ? 14.914 -10.905 12.342 1.00 72.31 97 THR A CA 1
ATOM 698 C C . THR A 1 97 ? 13.710 -10.404 11.543 1.00 72.31 97 THR A C 1
ATOM 700 O O . THR A 1 97 ? 13.742 -9.366 10.876 1.00 72.31 97 THR A O 1
ATOM 703 N N . ARG A 1 98 ? 12.633 -11.191 11.581 1.00 85.31 98 ARG A N 1
ATOM 704 C CA . ARG A 1 98 ? 11.319 -10.819 11.054 1.00 85.31 98 ARG A CA 1
ATOM 705 C C . ARG A 1 98 ? 10.342 -10.672 12.204 1.00 85.31 98 ARG A C 1
ATOM 707 O O . ARG A 1 98 ? 10.471 -11.332 13.232 1.00 85.31 98 ARG A O 1
ATOM 714 N N . ILE A 1 99 ? 9.377 -9.798 11.998 1.00 89.50 99 ILE A N 1
ATOM 715 C CA . ILE A 1 99 ? 8.240 -9.605 12.885 1.00 89.50 99 ILE A CA 1
ATOM 716 C C . ILE A 1 99 ? 7.077 -10.325 12.236 1.00 89.50 99 ILE A C 1
ATOM 718 O O . ILE A 1 99 ? 6.837 -10.132 11.045 1.00 89.50 99 ILE A O 1
ATOM 722 N N . TYR A 1 100 ? 6.376 -11.134 13.012 1.00 91.06 100 TYR A N 1
ATOM 723 C CA . TYR A 1 100 ? 5.174 -11.825 12.590 1.00 91.06 100 TYR A CA 1
ATOM 724 C C . TYR A 1 100 ? 3.992 -11.217 13.336 1.00 91.06 100 TYR A C 1
ATOM 726 O O . TYR A 1 100 ? 3.973 -11.162 14.562 1.00 91.06 100 TYR A O 1
ATOM 734 N N . LEU A 1 101 ? 3.024 -10.714 12.581 1.00 92.75 101 LEU A N 1
ATOM 735 C CA . LEU A 1 101 ? 1.742 -10.255 13.083 1.00 92.75 101 LEU A CA 1
ATOM 736 C C . LEU A 1 101 ? 0.713 -11.338 12.772 1.00 92.75 101 LEU A C 1
ATOM 738 O O . LEU A 1 101 ? 0.365 -11.546 11.609 1.00 92.75 101 LEU A O 1
ATOM 742 N N . THR A 1 102 ? 0.237 -12.015 13.805 1.00 92.75 102 THR A N 1
ATOM 743 C CA . THR A 1 102 ? -0.803 -13.035 13.712 1.00 92.75 102 THR A CA 1
ATOM 744 C C . THR A 1 102 ? -2.137 -12.390 14.041 1.00 92.75 102 THR A C 1
ATOM 746 O O . THR A 1 102 ? -2.341 -11.914 15.151 1.00 92.75 102 THR A O 1
ATOM 749 N N . VAL A 1 103 ? -3.056 -12.370 13.083 1.00 93.44 103 VAL A N 1
ATOM 750 C CA . VAL A 1 103 ? -4.397 -11.805 13.240 1.00 93.44 103 VAL A CA 1
ATOM 751 C C . VAL A 1 103 ? -5.417 -12.931 13.217 1.00 93.44 103 VAL A C 1
ATOM 753 O O . VAL A 1 103 ? -5.488 -13.676 12.238 1.00 93.44 103 VAL A O 1
ATOM 756 N N . ARG A 1 104 ? -6.237 -13.041 14.261 1.00 92.56 104 ARG A N 1
ATOM 757 C CA . ARG A 1 104 ? -7.373 -13.963 14.315 1.00 92.56 104 ARG A CA 1
ATOM 758 C C . ARG A 1 104 ? -8.658 -13.183 14.067 1.00 92.56 104 ARG A C 1
ATOM 760 O O . ARG A 1 104 ? -8.955 -12.189 14.726 1.00 92.56 104 ARG A O 1
ATOM 767 N N . 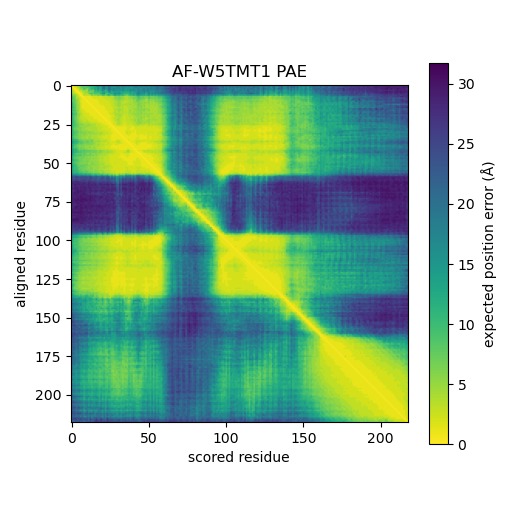THR A 1 105 ? -9.394 -13.636 13.066 1.00 93.75 105 THR A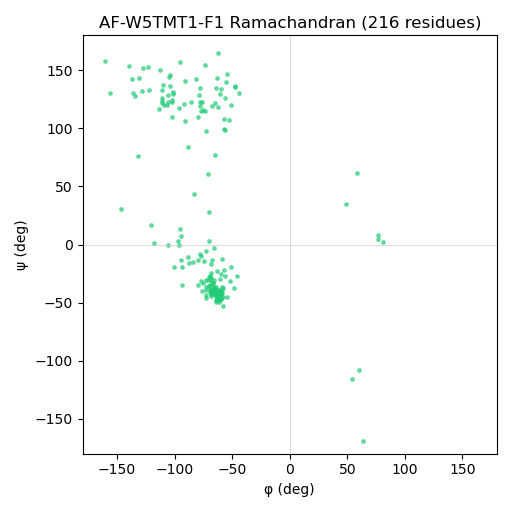 N 1
ATOM 768 C CA . THR A 1 105 ? -10.664 -13.045 12.629 1.00 93.75 105 THR A CA 1
ATOM 769 C C . THR A 1 105 ? -11.845 -13.779 13.273 1.00 93.75 105 THR A C 1
ATOM 771 O O . THR A 1 105 ? -11.692 -14.950 13.636 1.00 93.75 105 THR A O 1
ATOM 774 N N . PRO A 1 106 ? -13.029 -13.147 13.384 1.00 90.44 106 PRO A N 1
ATOM 775 C CA . PRO A 1 106 ? -14.222 -13.788 13.951 1.00 90.44 106 PRO A CA 1
ATOM 776 C C . PRO A 1 106 ? -14.664 -15.045 13.189 1.00 90.44 106 PRO A C 1
ATOM 778 O O . PRO A 1 106 ? -15.231 -15.955 13.783 1.00 90.44 106 PRO A O 1
ATOM 781 N N . ASP A 1 107 ? -14.325 -15.148 11.902 1.00 90.25 107 ASP A N 1
ATOM 782 C CA . ASP A 1 107 ? -14.576 -16.330 11.066 1.00 90.25 107 ASP A CA 1
ATOM 783 C C . ASP A 1 107 ? -13.696 -17.546 11.446 1.00 90.25 107 ASP A C 1
ATOM 785 O O . ASP A 1 107 ? -13.688 -18.555 10.739 1.00 90.25 107 ASP A O 1
ATOM 789 N N . GLY A 1 108 ? -12.865 -17.438 12.490 1.00 88.25 108 GLY A N 1
ATOM 790 C CA . GLY A 1 108 ? -11.906 -18.465 12.906 1.00 88.25 108 GLY A CA 1
ATOM 791 C C . GLY A 1 108 ? -10.650 -18.544 12.033 1.00 88.25 108 GLY A C 1
ATOM 792 O O . GLY A 1 108 ? -9.814 -19.426 12.230 1.00 88.25 108 GLY A O 1
ATOM 793 N N . ARG A 1 109 ? -10.478 -17.636 11.061 1.00 85.06 109 ARG A N 1
ATOM 794 C CA . ARG A 1 109 ? -9.277 -17.607 10.212 1.00 85.06 109 ARG A CA 1
ATOM 795 C C . ARG A 1 109 ? -8.135 -16.902 10.920 1.00 85.06 109 ARG A C 1
ATOM 797 O O . ARG A 1 109 ? -8.341 -15.869 11.559 1.00 85.06 109 ARG A O 1
ATOM 804 N N . VAL A 1 110 ? -6.935 -17.426 10.704 1.00 88.88 110 VAL A N 1
ATOM 805 C CA . VAL A 1 110 ? -5.683 -16.862 11.200 1.00 88.88 110 VAL A CA 1
ATOM 806 C C . VAL A 1 110 ? -4.863 -16.383 10.007 1.00 88.88 110 VAL A C 1
ATOM 808 O O . VAL A 1 110 ? -4.484 -17.179 9.150 1.00 88.88 110 VAL A O 1
ATOM 811 N N . GLU A 1 111 ? -4.607 -15.081 9.931 1.00 84.00 111 GLU A N 1
ATOM 812 C CA . GLU A 1 111 ? -3.723 -14.489 8.930 1.00 84.00 111 GLU A CA 1
ATOM 813 C C . GLU A 1 111 ? -2.402 -14.082 9.579 1.00 84.00 111 GLU A C 1
ATOM 815 O O . GLU A 1 111 ? -2.386 -13.283 10.510 1.00 84.00 111 GLU A O 1
ATOM 820 N N . VAL A 1 112 ? -1.289 -14.604 9.065 1.00 89.62 112 VAL A N 1
ATOM 821 C CA . VAL A 1 112 ? 0.056 -14.219 9.507 1.00 89.62 112 VAL A CA 1
ATOM 822 C C . VAL A 1 112 ? 0.653 -13.275 8.472 1.00 89.62 112 VAL A C 1
ATOM 824 O O . VAL A 1 112 ? 0.753 -13.622 7.293 1.00 89.62 112 VAL A O 1
ATOM 827 N N . LYS A 1 113 ? 1.038 -12.075 8.902 1.00 89.75 113 LYS A N 1
ATOM 828 C CA . LYS A 1 113 ? 1.756 -11.096 8.083 1.00 89.75 113 LYS A CA 1
ATOM 829 C C . LYS A 1 113 ? 3.175 -10.956 8.601 1.00 89.75 113 LYS A C 1
ATOM 831 O O . LYS A 1 113 ? 3.374 -10.795 9.801 1.00 89.75 113 LYS A O 1
ATOM 836 N N . ASP A 1 114 ? 4.157 -10.993 7.712 1.00 89.75 114 ASP A N 1
ATOM 837 C CA . ASP A 1 114 ? 5.550 -10.781 8.076 1.00 89.75 114 ASP A CA 1
ATOM 838 C C . ASP A 1 114 ? 6.044 -9.394 7.656 1.00 89.75 114 ASP A C 1
ATOM 840 O O . ASP A 1 114 ? 5.664 -8.847 6.619 1.00 89.75 114 ASP A O 1
ATOM 844 N N . ALA A 1 115 ? 6.909 -8.814 8.482 1.00 89.25 115 ALA A N 1
ATOM 845 C CA . ALA A 1 115 ? 7.550 -7.537 8.214 1.00 89.25 115 ALA A CA 1
ATOM 846 C C . ALA A 1 115 ? 9.032 -7.558 8.630 1.00 89.25 115 ALA A C 1
ATOM 848 O O . ALA A 1 115 ? 9.424 -8.313 9.527 1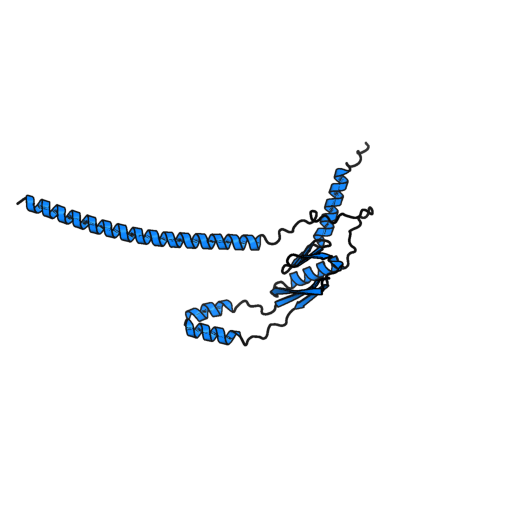.00 89.25 115 ALA A O 1
ATOM 849 N N . PRO A 1 116 ? 9.888 -6.725 8.009 1.00 89.31 116 PRO A N 1
ATOM 850 C CA . PRO A 1 116 ? 11.283 -6.592 8.420 1.00 89.31 116 PRO A CA 1
ATOM 851 C C . PRO A 1 116 ? 11.407 -6.051 9.851 1.00 89.31 116 PRO A C 1
ATOM 853 O O . PRO A 1 116 ? 10.692 -5.115 10.210 1.00 89.31 116 PRO A O 1
ATOM 856 N N . ALA A 1 117 ? 12.386 -6.530 10.631 1.00 87.19 117 ALA A N 1
ATOM 857 C CA . ALA A 1 117 ? 12.639 -6.027 11.990 1.00 87.19 117 ALA A CA 1
ATOM 858 C C . ALA A 1 117 ? 12.889 -4.513 12.072 1.00 87.19 117 ALA A C 1
ATOM 860 O O . ALA A 1 117 ? 12.543 -3.883 13.065 1.00 87.19 117 ALA A O 1
ATOM 861 N N . LYS A 1 118 ? 13.392 -3.879 11.005 1.00 87.31 118 LYS A N 1
ATOM 862 C CA . LYS A 1 118 ? 13.530 -2.410 10.945 1.00 87.31 118 LYS A CA 1
ATOM 863 C C . LYS A 1 118 ? 12.212 -1.661 11.168 1.00 87.31 118 LYS A C 1
ATOM 865 O O . LYS A 1 118 ? 12.235 -0.482 11.507 1.00 87.31 118 LYS A O 1
ATOM 870 N N . GLN A 1 119 ? 11.076 -2.323 10.952 1.00 92.00 119 GLN A N 1
ATOM 871 C CA . GLN A 1 119 ? 9.745 -1.760 11.146 1.00 92.00 119 GLN A CA 1
ATOM 872 C C . GLN A 1 119 ? 9.147 -2.091 12.524 1.00 92.00 119 GLN A C 1
ATOM 874 O O . GLN A 1 119 ? 7.964 -1.848 12.734 1.00 92.00 119 GLN A O 1
ATOM 879 N N . GLU A 1 120 ? 9.934 -2.587 13.485 1.00 93.19 120 GLU A N 1
ATOM 880 C CA . GLU A 1 120 ? 9.453 -2.946 14.830 1.00 93.19 120 GLU A CA 1
ATOM 881 C C . GLU A 1 120 ? 8.726 -1.812 15.534 1.00 93.19 120 GLU A C 1
ATOM 883 O O . GLU A 1 120 ? 7.637 -2.003 16.072 1.00 93.19 120 GLU A O 1
ATOM 888 N N . ARG A 1 121 ? 9.286 -0.604 15.478 1.00 94.69 121 ARG A N 1
ATOM 889 C CA . ARG A 1 121 ? 8.640 0.569 16.064 1.00 94.69 121 ARG A CA 1
ATOM 890 C C . ARG A 1 121 ? 7.261 0.823 15.448 1.00 94.69 121 ARG A C 1
ATOM 892 O O . ARG A 1 121 ? 6.326 1.123 16.183 1.00 94.69 121 ARG A O 1
ATOM 899 N N . ALA A 1 122 ? 7.133 0.682 14.128 1.00 93.38 122 ALA A N 1
ATOM 900 C CA . ALA A 1 122 ? 5.860 0.853 13.432 1.00 93.38 122 ALA A CA 1
ATOM 901 C C . ALA A 1 122 ? 4.869 -0.268 13.786 1.00 93.38 122 ALA A C 1
ATOM 903 O O . ALA A 1 122 ? 3.698 0.014 14.020 1.00 93.38 122 ALA A O 1
ATOM 904 N N . ALA A 1 123 ? 5.344 -1.511 13.910 1.00 95.25 123 ALA A N 1
ATOM 905 C CA . ALA A 1 123 ? 4.536 -2.653 14.337 1.00 95.25 123 ALA A CA 1
ATOM 906 C C . ALA A 1 123 ? 3.977 -2.455 15.756 1.00 95.25 123 ALA A C 1
ATOM 908 O O . ALA A 1 123 ? 2.778 -2.597 15.978 1.00 95.25 123 ALA A O 1
ATOM 909 N N . ARG A 1 124 ? 4.821 -2.035 16.709 1.00 95.81 124 ARG A N 1
ATOM 910 C CA . ARG A 1 124 ? 4.406 -1.728 18.090 1.00 95.81 124 ARG A CA 1
ATOM 911 C C . ARG A 1 124 ? 3.391 -0.587 18.144 1.00 95.81 124 ARG A C 1
ATOM 913 O O . ARG A 1 124 ? 2.406 -0.684 18.866 1.00 95.81 124 ARG A O 1
ATOM 920 N N . GLN A 1 125 ? 3.610 0.477 17.370 1.00 95.56 125 GLN A N 1
ATOM 921 C CA . GLN A 1 125 ? 2.658 1.589 17.269 1.00 95.56 125 GLN A CA 1
ATOM 922 C C . GLN A 1 125 ? 1.318 1.145 16.676 1.00 95.56 125 GLN A C 1
ATOM 924 O O . GLN A 1 125 ? 0.270 1.583 17.144 1.00 95.56 125 GLN A O 1
ATOM 929 N N . PHE A 1 126 ? 1.345 0.268 15.671 1.00 96.00 126 PHE A N 1
ATOM 930 C CA . PHE A 1 126 ? 0.141 -0.314 15.090 1.00 96.00 126 PHE A CA 1
ATOM 931 C C . PHE A 1 126 ? -0.622 -1.165 16.110 1.00 96.00 126 PHE A C 1
ATOM 933 O O . PHE A 1 126 ? -1.822 -0.971 16.267 1.00 96.00 126 PHE A O 1
ATOM 940 N N . MET A 1 127 ? 0.069 -2.037 16.853 1.00 96.62 127 MET A N 1
ATOM 941 C CA . MET A 1 127 ? -0.536 -2.853 17.913 1.00 96.62 127 MET A CA 1
ATOM 942 C C . MET A 1 127 ? -1.166 -2.000 19.016 1.00 96.62 127 MET A C 1
ATOM 944 O O . MET A 1 127 ? -2.304 -2.251 19.398 1.00 96.62 127 MET A O 1
ATOM 948 N N . ALA A 1 128 ? -0.474 -0.950 19.467 1.00 96.00 128 ALA A N 1
ATOM 949 C CA . ALA A 1 128 ? -1.015 -0.029 20.464 1.00 96.00 128 ALA A CA 1
ATOM 950 C C . ALA A 1 128 ? -2.294 0.664 19.964 1.00 96.00 128 ALA A C 1
ATOM 952 O O . ALA A 1 128 ? -3.281 0.746 20.688 1.00 96.00 128 ALA A O 1
ATOM 953 N N . LYS A 1 129 ? -2.313 1.121 18.705 1.00 94.69 129 LYS A N 1
ATOM 954 C CA . LYS A 1 129 ? -3.514 1.715 18.099 1.00 94.69 129 LYS A CA 1
ATOM 955 C C . LYS A 1 129 ? -4.650 0.708 17.936 1.00 94.69 129 LYS A C 1
ATOM 957 O O . LYS A 1 129 ? -5.799 1.064 18.173 1.00 94.69 129 LYS A O 1
ATOM 962 N N . LEU A 1 130 ? -4.335 -0.529 17.556 1.00 95.06 130 LEU A N 1
ATOM 963 C CA . LEU A 1 130 ? -5.315 -1.607 17.444 1.00 95.06 130 LEU A CA 1
ATOM 964 C C . LEU A 1 130 ? -5.986 -1.873 18.789 1.00 95.06 130 LEU A C 1
ATOM 966 O O . LEU A 1 130 ? -7.208 -1.923 18.855 1.00 95.06 130 LEU A O 1
ATOM 970 N N . GLU A 1 131 ? -5.197 -1.985 19.856 1.00 94.56 131 GLU A N 1
ATOM 971 C CA . GLU A 1 131 ? -5.700 -2.208 21.210 1.00 94.56 131 GLU A CA 1
ATOM 972 C C . GLU A 1 131 ? -6.562 -1.035 21.696 1.00 94.56 131 GLU A C 1
ATOM 974 O O . GLU A 1 131 ? -7.685 -1.246 22.156 1.00 94.56 131 GLU A O 1
ATOM 979 N N . MET A 1 132 ? -6.097 0.205 21.506 1.00 92.62 132 MET A N 1
ATOM 980 C CA . MET A 1 132 ? -6.875 1.407 21.831 1.00 92.62 132 MET A CA 1
ATOM 981 C C . MET A 1 132 ? -8.206 1.467 21.068 1.00 92.62 132 MET A C 1
ATOM 983 O O . MET A 1 132 ? -9.222 1.881 21.626 1.00 92.62 132 MET A O 1
ATOM 987 N N . ALA A 1 133 ? -8.213 1.062 19.798 1.00 91.12 133 ALA A N 1
ATOM 988 C CA . ALA A 1 133 ? -9.413 1.054 18.973 1.00 91.12 133 ALA A CA 1
ATOM 989 C C . ALA A 1 133 ? -10.362 -0.109 19.318 1.00 91.12 133 ALA A C 1
ATOM 991 O O . ALA A 1 133 ? -11.579 0.072 19.251 1.00 91.12 133 ALA A O 1
ATOM 992 N N . ALA A 1 134 ? -9.827 -1.268 19.719 1.00 91.38 134 ALA A N 1
ATOM 993 C CA . ALA A 1 134 ? -10.592 -2.454 20.109 1.00 91.38 134 ALA A CA 1
ATOM 994 C C . ALA A 1 134 ? -11.280 -2.299 21.474 1.00 91.38 134 ALA A C 1
ATOM 996 O O . ALA A 1 134 ? -12.405 -2.760 21.645 1.00 91.38 134 ALA A O 1
ATOM 997 N N . GLN A 1 135 ? -10.638 -1.620 22.432 1.00 90.94 135 GLN A N 1
ATOM 998 C CA . GLN A 1 135 ? -11.225 -1.331 23.750 1.00 90.94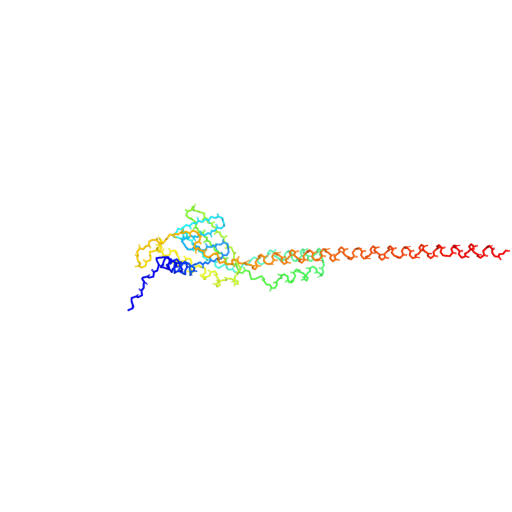 135 GLN A CA 1
ATOM 999 C C . GLN A 1 135 ? -12.295 -0.234 23.703 1.00 90.94 135 GLN A C 1
ATOM 1001 O O . GLN A 1 135 ? -13.043 -0.036 24.663 1.00 90.94 135 GLN A O 1
ATOM 1006 N N . ARG A 1 136 ? -12.373 0.513 22.601 1.00 85.06 136 ARG A N 1
ATOM 1007 C CA . ARG A 1 136 ? -13.320 1.610 22.468 1.00 85.06 136 ARG A CA 1
ATOM 1008 C C . ARG A 1 136 ? -14.717 1.083 22.163 1.00 85.06 136 ARG A C 1
ATOM 1010 O O . ARG A 1 136 ? -14.909 0.249 21.284 1.00 85.06 136 ARG A O 1
ATOM 1017 N N . GLN A 1 137 ? -15.712 1.630 22.854 1.00 82.06 137 GLN A N 1
ATOM 1018 C CA . GLN A 1 137 ? -17.108 1.351 22.550 1.00 82.06 137 GLN A CA 1
ATOM 1019 C C . GLN A 1 137 ? -17.514 2.115 21.283 1.00 82.06 137 GLN A C 1
ATOM 1021 O O . GLN A 1 137 ? -17.484 3.346 21.242 1.00 82.06 137 GLN A O 1
ATOM 1026 N N . TRP A 1 138 ? -17.845 1.362 20.238 1.00 78.44 138 TRP A N 1
ATOM 1027 C CA . TRP A 1 138 ? -18.398 1.865 18.982 1.00 78.44 138 TRP A CA 1
ATOM 1028 C C . TRP A 1 138 ? -19.907 1.569 18.951 1.00 78.44 138 TRP A C 1
ATOM 1030 O O . TRP A 1 138 ? -20.307 0.516 19.452 1.00 78.44 138 TRP A O 1
AT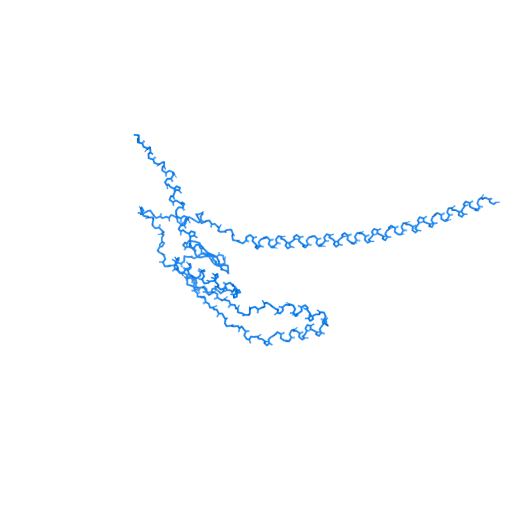OM 1040 N N . PRO A 1 139 ? -20.758 2.428 18.358 1.00 69.25 139 PRO A N 1
ATOM 1041 C CA . PRO A 1 139 ? -20.450 3.673 17.648 1.00 69.25 139 PRO A CA 1
ATOM 1042 C C . PRO A 1 139 ? -20.054 4.811 18.596 1.00 69.25 139 PRO A C 1
ATOM 1044 O O . PRO A 1 139 ? -20.438 4.826 19.762 1.00 69.25 139 PRO A O 1
ATOM 1047 N N . LEU A 1 140 ? -19.283 5.779 18.093 1.00 66.50 140 LEU A N 1
ATOM 1048 C CA . LEU A 1 140 ? -18.967 6.977 18.867 1.00 66.50 140 LEU A CA 1
ATOM 1049 C C . LEU A 1 140 ? -20.279 7.715 19.154 1.00 66.50 140 LEU A C 1
ATOM 1051 O O . LEU A 1 140 ? -20.971 8.131 18.228 1.00 66.50 140 LEU A O 1
ATOM 1055 N N . THR A 1 141 ? -20.634 7.868 20.424 1.00 64.12 141 THR A N 1
ATOM 1056 C CA . THR A 1 141 ? -21.650 8.833 20.843 1.00 64.12 141 THR A CA 1
ATOM 1057 C C . THR A 1 141 ? -20.961 10.172 21.042 1.00 64.12 141 THR A C 1
ATOM 1059 O O . THR A 1 141 ? -20.003 10.268 21.816 1.00 64.12 141 THR A O 1
ATOM 1062 N N . SER A 1 142 ? -21.413 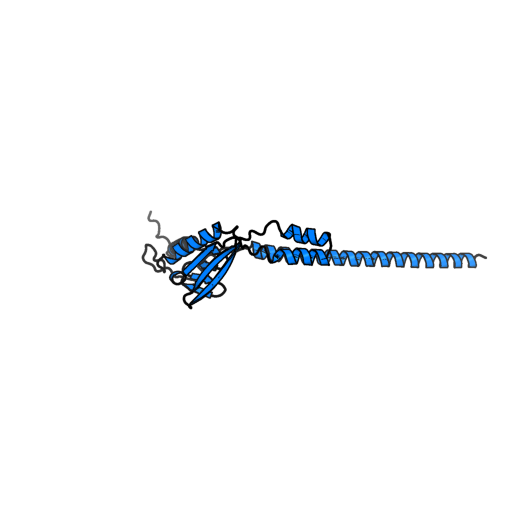11.206 20.332 1.00 62.69 142 SER A N 1
ATOM 1063 C CA . SER A 1 142 ? -20.945 12.569 20.595 1.00 62.69 142 SER A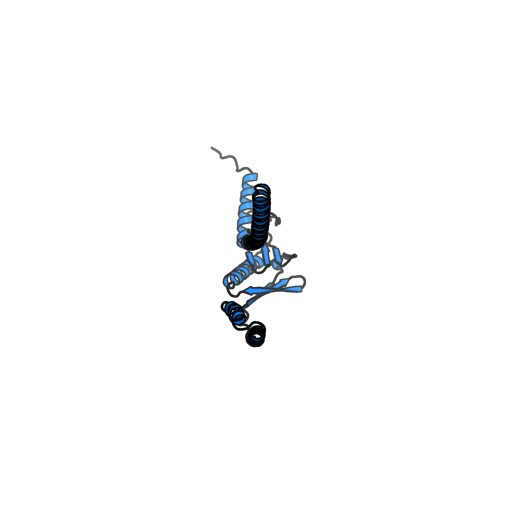 CA 1
ATOM 1064 C C . SER A 1 142 ? -21.324 12.994 22.023 1.00 62.69 142 SER A C 1
ATOM 1066 O O . SER A 1 142 ? -22.207 12.399 22.646 1.00 62.69 142 SER A O 1
ATOM 1068 N N . SER A 1 143 ? -20.719 14.067 22.542 1.00 58.97 143 SER A N 1
ATOM 1069 C CA . SER A 1 143 ? -21.133 14.673 23.823 1.00 58.97 143 SER A CA 1
ATOM 1070 C C . SER A 1 143 ? -22.597 15.141 23.835 1.00 58.97 143 SER A C 1
ATOM 1072 O O . SER A 1 143 ? -23.141 15.430 24.895 1.00 58.97 143 SER A O 1
ATOM 1074 N N . ILE A 1 144 ? -23.233 15.197 22.662 1.00 63.75 144 ILE A N 1
ATOM 1075 C CA . ILE A 1 144 ? -24.620 15.613 22.437 1.00 63.75 144 ILE A CA 1
ATOM 1076 C C . ILE A 1 144 ? -25.548 14.377 22.346 1.00 63.75 144 ILE A C 1
ATOM 1078 O O . ILE A 1 144 ? -26.743 14.501 22.104 1.00 63.75 144 ILE A O 1
ATOM 1082 N N . GLY A 1 145 ? -25.021 13.160 22.536 1.00 62.53 145 GLY A N 1
ATOM 1083 C CA . GLY A 1 145 ? -25.798 11.917 22.506 1.00 62.53 145 GLY A CA 1
ATOM 1084 C C . GLY A 1 145 ? -26.175 11.437 21.102 1.00 62.53 145 GLY A C 1
ATOM 1085 O O . GLY A 1 145 ? -26.936 10.482 20.963 1.00 62.53 145 GLY A O 1
ATOM 1086 N N . THR A 1 146 ? -25.643 12.062 20.048 1.00 55.84 146 THR A N 1
ATOM 1087 C CA . THR A 1 146 ? -25.867 11.599 18.675 1.00 55.84 146 THR A CA 1
ATOM 1088 C C . THR A 1 146 ? -24.969 10.404 18.366 1.00 55.84 146 THR A C 1
ATOM 1090 O O . THR A 1 146 ? -23.756 10.449 18.588 1.00 55.84 146 THR A O 1
ATOM 1093 N N . VAL A 1 147 ? -25.575 9.326 17.860 1.00 61.84 147 VAL A N 1
ATOM 1094 C CA . VAL A 1 147 ? -24.863 8.158 17.330 1.00 61.84 147 VAL A CA 1
ATOM 1095 C C . VAL A 1 147 ? -24.260 8.549 15.991 1.00 61.84 147 VAL A C 1
ATOM 1097 O O . VAL A 1 147 ? -24.983 8.875 15.049 1.00 61.84 147 VAL A O 1
ATOM 1100 N N . LEU A 1 148 ? -22.935 8.556 15.923 1.00 57.72 148 LEU A N 1
ATOM 1101 C CA . LEU A 1 148 ? -22.220 9.017 14.745 1.00 57.72 148 LEU A CA 1
ATOM 1102 C C . LEU A 1 148 ? -22.292 7.936 13.659 1.00 57.72 148 LEU A C 1
ATOM 1104 O O . LEU A 1 148 ? -21.907 6.790 13.922 1.00 57.72 148 LEU A O 1
ATOM 1108 N N . PRO A 1 149 ? -22.822 8.246 12.461 1.00 55.22 149 PRO A N 1
ATOM 1109 C CA . PRO A 1 149 ? -22.943 7.257 11.408 1.00 55.22 149 PRO A CA 1
ATOM 1110 C C . PRO A 1 149 ? -21.544 6.829 10.965 1.00 55.22 149 PRO A C 1
ATOM 1112 O O . PRO A 1 149 ? -20.736 7.641 10.514 1.00 55.22 149 PRO A O 1
ATOM 1115 N N . LEU A 1 150 ? -21.274 5.528 11.071 1.00 56.72 150 LEU A N 1
ATOM 1116 C CA . LEU A 1 150 ? -20.080 4.867 10.546 1.00 56.72 150 LEU A CA 1
ATOM 1117 C C . LEU A 1 150 ? -20.161 4.812 9.016 1.00 56.72 150 LEU A C 1
ATOM 1119 O O . LEU A 1 150 ? -20.278 3.744 8.427 1.00 56.72 150 LEU A O 1
ATOM 1123 N N . ASN A 1 151 ? -20.221 5.967 8.361 1.00 56.66 151 ASN A N 1
ATOM 1124 C CA . ASN A 1 151 ? -20.254 6.008 6.913 1.00 56.66 151 ASN A CA 1
ATOM 1125 C C . ASN A 1 151 ? -18.826 5.774 6.406 1.00 56.66 151 ASN A C 1
ATOM 1127 O O . ASN A 1 151 ? -17.933 6.551 6.742 1.00 56.66 151 ASN A O 1
ATOM 1131 N N . ASP A 1 152 ? -18.619 4.744 5.581 1.00 53.47 152 ASP A N 1
ATOM 1132 C CA . ASP A 1 152 ? -17.312 4.358 5.006 1.00 53.47 152 ASP A CA 1
ATOM 1133 C C . ASP A 1 152 ? -16.571 5.530 4.321 1.00 53.47 152 ASP A C 1
ATOM 1135 O O . ASP A 1 152 ? -15.364 5.480 4.090 1.00 53.47 152 ASP A O 1
ATOM 1139 N N . SER A 1 153 ? -17.285 6.605 3.970 1.00 52.66 153 SER A N 1
ATOM 1140 C CA . SER A 1 153 ? -16.749 7.794 3.306 1.00 52.66 153 SER A CA 1
ATOM 1141 C C . SER A 1 153 ? -16.125 8.845 4.234 1.00 52.66 153 SER A C 1
ATOM 1143 O O . SER A 1 153 ? -15.459 9.748 3.729 1.00 52.66 153 SER A O 1
ATOM 1145 N N . SER A 1 154 ? -16.354 8.803 5.554 1.00 53.16 154 SER A N 1
ATOM 1146 C CA . SER A 1 154 ? -15.806 9.810 6.490 1.00 53.16 154 SER A CA 1
ATOM 1147 C C . SER A 1 154 ? -14.338 9.559 6.842 1.00 53.16 154 SER A C 1
ATOM 1149 O O . SER A 1 154 ? -13.637 10.442 7.348 1.00 53.16 154 SER A O 1
ATOM 1151 N N . VAL A 1 155 ? -13.846 8.370 6.512 1.00 53.09 155 VAL A N 1
ATOM 1152 C CA . VAL A 1 155 ? -12.465 7.980 6.721 1.00 53.09 155 VAL A CA 1
ATOM 1153 C C . VAL A 1 155 ? -11.643 8.589 5.597 1.00 53.09 155 VAL A C 1
ATOM 1155 O O . VAL A 1 155 ? -11.704 8.189 4.430 1.00 53.09 155 VAL A O 1
ATOM 1158 N N . ARG A 1 156 ? -10.823 9.577 5.960 1.00 49.84 156 ARG A N 1
ATOM 1159 C CA . ARG A 1 156 ? -9.729 10.024 5.104 1.00 49.84 156 ARG A CA 1
ATOM 1160 C C . ARG A 1 156 ? -8.872 8.792 4.840 1.00 49.84 156 ARG A C 1
ATOM 1162 O O . ARG A 1 156 ? -8.186 8.327 5.745 1.00 49.84 156 ARG A O 1
ATOM 1169 N N . ARG A 1 157 ? -8.913 8.263 3.612 1.00 51.75 157 ARG A N 1
ATOM 1170 C CA . ARG A 1 157 ? -7.880 7.340 3.143 1.00 51.75 157 ARG A CA 1
ATOM 1171 C C . ARG A 1 157 ? -6.567 8.067 3.379 1.00 51.75 157 ARG A C 1
ATOM 1173 O O . ARG A 1 157 ? -6.289 9.054 2.693 1.00 51.75 157 ARG A O 1
ATOM 1180 N N . ASP A 1 158 ? -5.803 7.628 4.376 1.00 49.22 158 ASP A N 1
ATOM 1181 C CA . ASP A 1 158 ? -4.405 8.015 4.461 1.00 49.22 158 ASP A CA 1
ATOM 1182 C C . ASP A 1 158 ? -3.824 7.784 3.060 1.00 49.22 158 ASP A C 1
ATOM 1184 O O . ASP A 1 158 ? -4.175 6.773 2.437 1.00 49.22 158 ASP A O 1
ATOM 1188 N N . PRO A 1 159 ? -3.022 8.710 2.507 1.00 51.94 159 PRO A N 1
ATOM 1189 C CA . PRO A 1 159 ? -2.363 8.520 1.221 1.00 51.94 159 PRO A CA 1
ATOM 1190 C C . PRO A 1 159 ? -1.362 7.367 1.367 1.00 51.94 159 PRO A C 1
ATOM 1192 O O . PRO A 1 159 ? -0.160 7.557 1.556 1.00 51.94 159 PRO A O 1
ATOM 1195 N N . GLN A 1 160 ? -1.883 6.144 1.374 1.00 49.25 160 GLN A N 1
ATOM 1196 C CA . GLN A 1 160 ? -1.174 4.940 1.728 1.00 49.25 160 GLN A CA 1
ATOM 1197 C C . GLN A 1 160 ? -0.227 4.627 0.573 1.00 49.25 160 GLN A C 1
ATOM 1199 O O . GLN A 1 160 ? -0.589 4.065 -0.455 1.00 49.25 160 GLN A O 1
ATOM 1204 N N . SER A 1 161 ? 1.023 5.040 0.768 1.00 52.78 161 SER A N 1
ATOM 1205 C CA . SER A 1 161 ? 2.193 4.723 -0.043 1.00 52.78 161 SER A CA 1
ATOM 1206 C C . SER A 1 161 ? 2.123 5.124 -1.521 1.00 52.78 161 SER A C 1
ATOM 1208 O O . SER A 1 161 ? 2.380 4.313 -2.411 1.00 52.78 161 SER A O 1
ATOM 1210 N N . ASN A 1 162 ? 1.990 6.428 -1.787 1.00 55.12 162 ASN A N 1
ATOM 1211 C CA . ASN A 1 162 ? 2.481 6.996 -3.054 1.00 55.12 162 ASN A CA 1
ATOM 1212 C C . ASN A 1 162 ? 3.896 6.493 -3.390 1.00 55.12 162 ASN A C 1
ATOM 1214 O O . ASN A 1 162 ? 4.234 6.373 -4.555 1.00 55.12 162 ASN A O 1
ATOM 1218 N N . PHE A 1 163 ? 4.703 6.132 -2.387 1.00 68.06 163 PHE A N 1
ATOM 1219 C CA . PHE A 1 163 ? 6.026 5.557 -2.585 1.00 68.06 163 PHE A CA 1
ATOM 1220 C C . PHE A 1 163 ? 6.032 4.227 -3.361 1.00 68.06 163 PHE A C 1
ATOM 1222 O O . PHE A 1 163 ? 6.907 4.047 -4.200 1.00 68.06 163 PHE A O 1
ATOM 1229 N N . GLN A 1 164 ? 5.081 3.306 -3.138 1.00 71.38 164 GLN A N 1
ATOM 1230 C CA . GLN A 1 164 ? 5.061 2.043 -3.894 1.00 71.38 164 GLN A CA 1
ATOM 1231 C C . GLN A 1 164 ? 4.617 2.269 -5.338 1.00 71.38 164 GLN A C 1
ATOM 1233 O O . GLN A 1 164 ? 5.255 1.766 -6.258 1.00 71.38 164 GLN A O 1
ATOM 1238 N N . VAL A 1 165 ? 3.578 3.083 -5.544 1.00 75.69 165 VAL A N 1
ATOM 1239 C CA . VAL A 1 165 ? 3.122 3.447 -6.893 1.00 75.69 165 VAL A CA 1
ATOM 1240 C C . VAL A 1 165 ? 4.216 4.221 -7.632 1.00 75.69 165 VAL A C 1
ATOM 1242 O O . VAL A 1 165 ? 4.538 3.886 -8.766 1.00 75.69 165 VAL A O 1
ATOM 1245 N N . ALA A 1 166 ? 4.862 5.188 -6.977 1.00 76.62 166 ALA A N 1
ATOM 1246 C CA . ALA A 1 166 ? 5.966 5.951 -7.549 1.00 76.62 166 ALA A CA 1
ATOM 1247 C C . ALA A 1 166 ? 7.178 5.067 -7.868 1.00 76.62 166 ALA A C 1
ATOM 1249 O O . ALA A 1 166 ? 7.780 5.243 -8.921 1.00 76.62 166 ALA A O 1
ATOM 1250 N N . ALA A 1 167 ? 7.519 4.096 -7.014 1.00 79.25 167 ALA A N 1
ATOM 1251 C CA . ALA A 1 167 ? 8.609 3.159 -7.279 1.00 79.25 167 ALA A CA 1
ATOM 1252 C C . ALA A 1 167 ? 8.308 2.249 -8.480 1.00 79.25 167 ALA A C 1
ATOM 1254 O O . ALA A 1 167 ? 9.185 2.032 -9.314 1.00 79.25 167 ALA A O 1
ATOM 1255 N N . VAL A 1 168 ? 7.069 1.757 -8.607 1.00 79.38 168 VAL A N 1
ATOM 1256 C CA . VAL A 1 168 ? 6.637 0.968 -9.773 1.00 79.38 168 VAL A CA 1
ATOM 1257 C C . VAL A 1 168 ? 6.688 1.817 -11.044 1.00 79.38 168 VAL A C 1
ATOM 1259 O O . VAL A 1 168 ? 7.276 1.391 -12.035 1.00 79.38 168 VAL A O 1
ATOM 1262 N N . VAL A 1 169 ? 6.145 3.037 -11.009 1.00 85.12 169 VAL A N 1
ATOM 1263 C CA . VAL A 1 169 ? 6.166 3.965 -12.152 1.00 85.12 169 VAL A CA 1
ATOM 1264 C C . VAL A 1 169 ? 7.602 4.319 -12.549 1.00 85.12 169 VAL A C 1
ATOM 1266 O O . VAL A 1 169 ? 7.946 4.237 -13.726 1.00 85.12 169 VAL A O 1
ATOM 1269 N N . ALA A 1 170 ? 8.471 4.632 -11.585 1.00 86.75 170 ALA A N 1
ATOM 1270 C CA . ALA A 1 170 ? 9.885 4.904 -11.839 1.00 86.75 170 ALA A CA 1
ATOM 1271 C C . ALA A 1 170 ? 10.603 3.692 -12.456 1.00 86.75 170 ALA A C 1
ATOM 1273 O O . ALA A 1 170 ? 11.383 3.852 -13.393 1.00 86.75 170 ALA A O 1
ATOM 1274 N N . GLY A 1 171 ? 10.304 2.477 -11.981 1.00 89.56 171 GLY A N 1
ATOM 1275 C CA . GLY A 1 171 ? 10.835 1.239 -12.551 1.00 89.56 171 GLY A CA 1
ATOM 1276 C C . GLY A 1 171 ? 10.435 1.040 -14.015 1.00 89.56 171 GLY A C 1
ATOM 1277 O O . GLY A 1 171 ? 11.287 0.733 -14.846 1.00 89.56 171 GLY A O 1
ATOM 1278 N N . VAL A 1 172 ? 9.163 1.278 -14.353 1.00 91.88 172 VAL A N 1
ATOM 1279 C CA . VAL A 1 172 ? 8.665 1.191 -15.738 1.00 91.88 172 VAL A CA 1
ATOM 1280 C C . VAL A 1 172 ? 9.343 2.226 -16.640 1.00 91.88 172 VAL A C 1
ATOM 1282 O O . VAL A 1 172 ? 9.765 1.886 -17.745 1.00 91.88 172 VAL A O 1
ATOM 1285 N N . ILE A 1 173 ? 9.512 3.464 -16.163 1.00 93.19 173 ILE A N 1
ATOM 1286 C CA . ILE A 1 173 ? 10.191 4.532 -16.915 1.00 93.19 173 ILE A CA 1
ATOM 1287 C C . ILE A 1 173 ? 11.656 4.166 -17.193 1.00 93.19 173 ILE A C 1
ATOM 1289 O O . ILE A 1 173 ? 12.115 4.309 -18.325 1.00 93.19 173 ILE A O 1
ATOM 1293 N N . LEU A 1 174 ? 12.386 3.656 -16.194 1.00 93.00 174 LEU A N 1
ATOM 1294 C CA . LEU A 1 174 ? 13.792 3.268 -16.354 1.00 93.00 174 LEU A CA 1
ATOM 1295 C C . LEU A 1 174 ? 13.969 2.103 -17.336 1.00 93.00 174 LEU A C 1
ATOM 1297 O O . LEU A 1 174 ? 14.880 2.139 -18.163 1.00 93.00 174 LEU A O 1
ATOM 1301 N N . LEU A 1 175 ? 13.087 1.099 -17.289 1.00 91.44 175 LEU A N 1
ATOM 1302 C CA . LEU A 1 175 ? 13.096 -0.004 -18.255 1.00 91.44 175 LEU A CA 1
ATOM 1303 C C . LEU A 1 175 ? 12.801 0.491 -19.677 1.00 91.44 175 LEU A C 1
ATOM 1305 O O . LEU A 1 175 ? 13.504 0.109 -20.612 1.00 91.44 175 LEU A O 1
ATOM 1309 N N . GLY A 1 176 ? 11.814 1.379 -19.837 1.00 94.12 176 GLY A N 1
ATOM 1310 C CA . GLY A 1 176 ? 11.488 1.988 -21.127 1.00 94.12 176 GLY A CA 1
ATOM 1311 C C . GLY A 1 176 ? 12.652 2.794 -21.711 1.00 94.12 176 GLY A C 1
ATOM 1312 O O . GLY A 1 176 ? 13.001 2.620 -22.878 1.00 94.12 176 GLY A O 1
ATOM 1313 N N . ALA A 1 177 ? 13.307 3.620 -20.889 1.00 93.38 177 ALA A N 1
ATOM 1314 C CA . ALA A 1 177 ? 14.476 4.397 -21.296 1.00 93.38 177 ALA A CA 1
ATOM 1315 C C . ALA A 1 177 ? 15.661 3.501 -21.696 1.00 93.38 177 ALA A C 1
ATOM 1317 O O . ALA A 1 177 ? 16.305 3.750 -22.715 1.00 93.38 177 ALA A O 1
ATOM 1318 N N . GLY A 1 178 ? 15.920 2.429 -20.937 1.00 93.19 178 GLY A N 1
ATOM 1319 C CA . GLY A 1 178 ? 16.965 1.456 -21.262 1.00 93.19 178 GLY A CA 1
ATOM 1320 C C . GLY A 1 178 ? 16.715 0.741 -22.592 1.00 93.19 178 GLY A C 1
ATOM 1321 O O . GLY A 1 178 ? 17.633 0.600 -23.400 1.00 93.19 178 GLY A O 1
ATOM 1322 N N . LEU A 1 179 ? 15.466 0.346 -22.857 1.00 96.19 179 LEU A N 1
ATOM 1323 C CA . LEU A 1 179 ? 15.094 -0.320 -24.106 1.00 96.19 179 LEU A CA 1
ATOM 1324 C C . LEU A 1 179 ? 15.230 0.623 -25.313 1.00 96.19 179 LEU A C 1
ATOM 1326 O O . LEU A 1 179 ? 15.770 0.226 -26.344 1.00 96.19 179 LEU A O 1
ATOM 1330 N N . LEU A 1 180 ? 14.810 1.885 -25.173 1.00 96.69 180 LEU A N 1
ATOM 1331 C CA . LEU A 1 180 ? 14.985 2.915 -26.204 1.00 96.69 180 LEU A CA 1
ATOM 1332 C C . LEU A 1 180 ? 16.464 3.175 -26.515 1.00 96.69 180 LEU A C 1
ATOM 1334 O O . LEU A 1 180 ? 16.843 3.215 -27.685 1.00 96.69 180 LEU A O 1
ATOM 1338 N N . ALA A 1 181 ? 17.310 3.302 -25.489 1.00 94.75 181 ALA A N 1
ATOM 1339 C CA . ALA A 1 181 ? 18.749 3.485 -25.671 1.00 94.75 181 ALA A CA 1
ATOM 1340 C C . ALA A 1 181 ? 19.393 2.292 -26.402 1.00 94.75 181 ALA A C 1
ATOM 1342 O O . ALA A 1 181 ? 20.228 2.481 -27.286 1.00 94.75 181 ALA A O 1
ATOM 1343 N N . HIS A 1 182 ? 18.966 1.066 -26.082 1.00 95.81 182 HIS A N 1
ATOM 1344 C CA . HIS A 1 182 ? 19.435 -0.140 -26.760 1.00 95.81 182 HIS A CA 1
ATOM 1345 C C . HIS A 1 182 ? 19.071 -0.148 -28.255 1.00 95.81 182 HIS A C 1
ATOM 1347 O O . HIS A 1 182 ? 19.937 -0.383 -29.097 1.00 95.81 182 HIS A O 1
ATOM 1353 N N . TRP A 1 183 ? 17.823 0.183 -28.602 1.00 97.62 183 TRP A N 1
ATOM 1354 C CA . TRP A 1 183 ? 17.391 0.278 -30.002 1.00 97.62 183 TRP A CA 1
ATOM 1355 C C . TRP A 1 183 ? 18.117 1.383 -30.775 1.00 97.62 183 TRP A C 1
ATOM 1357 O O . TRP A 1 183 ? 18.514 1.162 -31.918 1.00 97.62 183 TRP A O 1
ATOM 1367 N N . MET A 1 184 ? 18.354 2.540 -30.150 1.00 97.31 184 MET A N 1
ATOM 1368 C CA . MET A 1 184 ? 19.130 3.629 -30.755 1.00 97.31 184 MET A CA 1
ATOM 1369 C C . MET A 1 184 ? 20.559 3.193 -31.104 1.00 97.31 184 MET A C 1
ATOM 1371 O O . MET A 1 184 ? 21.039 3.505 -32.191 1.00 97.31 184 MET A O 1
ATOM 1375 N N . LEU A 1 185 ? 21.226 2.428 -30.231 1.00 96.75 185 LEU A N 1
ATOM 1376 C CA . LEU A 1 185 ? 22.567 1.895 -30.504 1.00 96.75 185 LEU A CA 1
ATOM 1377 C C . LEU A 1 185 ? 22.577 0.914 -31.682 1.00 96.75 185 LEU A C 1
ATOM 1379 O O . LEU A 1 185 ? 23.484 0.971 -32.513 1.00 96.75 185 LEU A O 1
ATOM 1383 N N . ILE A 1 186 ? 21.567 0.045 -31.784 1.00 97.38 186 ILE A N 1
ATOM 1384 C CA . ILE A 1 186 ? 21.437 -0.892 -32.909 1.00 97.38 186 ILE A CA 1
ATOM 1385 C C . ILE A 1 186 ? 21.233 -0.126 -34.219 1.00 97.38 186 ILE A C 1
ATOM 1387 O O . ILE A 1 186 ? 21.947 -0.372 -35.190 1.00 97.38 186 ILE A O 1
ATOM 1391 N N . LEU A 1 187 ? 20.298 0.827 -34.249 1.00 97.81 187 LEU A N 1
ATOM 1392 C CA . LEU A 1 187 ? 20.032 1.639 -35.440 1.00 97.81 187 LEU A CA 1
ATOM 1393 C C . LEU A 1 187 ? 21.259 2.455 -35.857 1.00 97.81 187 LEU A C 1
ATOM 1395 O O . LEU A 1 187 ? 21.566 2.535 -37.045 1.00 97.81 187 LEU A O 1
ATOM 1399 N N . PHE A 1 188 ? 21.994 3.005 -34.890 1.00 97.75 188 PHE A N 1
ATOM 1400 C CA . PHE A 1 188 ? 23.243 3.712 -35.149 1.00 97.75 188 PHE A CA 1
ATOM 1401 C C . PHE A 1 188 ? 24.307 2.794 -35.766 1.00 97.75 188 PHE A C 1
ATOM 1403 O O . PHE A 1 188 ? 24.932 3.162 -36.759 1.00 97.75 188 PHE A O 1
ATOM 1410 N N . ALA A 1 189 ? 24.479 1.576 -35.244 1.00 96.81 189 ALA A N 1
ATOM 1411 C CA . ALA A 1 189 ? 25.410 0.603 -35.814 1.00 96.81 189 ALA A CA 1
ATOM 1412 C C . ALA A 1 189 ? 25.027 0.219 -37.256 1.00 96.81 189 ALA A C 1
ATOM 1414 O O . ALA A 1 189 ? 25.885 0.208 -38.140 1.00 96.81 189 ALA A O 1
ATOM 1415 N N . VAL A 1 190 ? 23.737 -0.026 -37.516 1.00 98.06 190 VAL A N 1
ATOM 1416 C CA . VAL A 1 190 ? 23.219 -0.302 -38.868 1.00 98.06 190 VAL A CA 1
ATOM 1417 C C . VAL A 1 190 ? 23.491 0.872 -39.810 1.00 98.06 190 VAL A C 1
ATOM 1419 O O . VAL A 1 190 ? 23.956 0.663 -40.930 1.00 98.06 190 VAL A O 1
ATOM 1422 N N . TYR A 1 191 ? 23.262 2.104 -39.350 1.00 98.25 191 TYR A N 1
ATOM 1423 C CA . TYR A 1 191 ? 23.540 3.314 -40.120 1.00 98.25 191 TYR A CA 1
ATOM 1424 C C . TYR A 1 191 ? 25.023 3.432 -40.500 1.00 98.25 191 TYR A C 1
ATOM 1426 O O . TYR A 1 191 ? 25.332 3.677 -41.665 1.00 98.25 191 TYR A O 1
ATOM 1434 N N . VAL A 1 192 ? 25.944 3.201 -39.557 1.00 98.19 192 VAL A N 1
ATOM 1435 C CA . VAL A 1 192 ? 27.395 3.255 -39.819 1.00 98.19 192 VAL A CA 1
ATOM 1436 C C . VAL A 1 192 ? 27.810 2.218 -40.865 1.00 98.19 192 VAL A C 1
ATOM 1438 O O . VAL A 1 192 ? 28.551 2.545 -41.793 1.00 98.19 192 VAL A O 1
ATOM 1441 N N . VAL A 1 193 ? 27.302 0.986 -40.764 1.00 98.31 193 VAL A N 1
ATOM 1442 C CA . VAL A 1 193 ? 27.589 -0.079 -41.740 1.00 98.31 193 VAL A CA 1
ATOM 1443 C C . VAL A 1 193 ? 27.040 0.277 -43.125 1.00 98.31 193 VAL A C 1
ATOM 1445 O O . VAL A 1 193 ? 27.747 0.126 -44.122 1.00 98.31 193 VAL A O 1
ATOM 1448 N N . ALA A 1 194 ? 25.813 0.799 -43.201 1.00 97.81 194 ALA A N 1
ATOM 1449 C CA . ALA A 1 194 ? 25.204 1.224 -44.460 1.00 97.81 194 ALA A CA 1
ATOM 1450 C C . ALA A 1 194 ? 25.973 2.386 -45.111 1.00 97.81 194 ALA A C 1
ATOM 1452 O O . ALA A 1 194 ? 26.242 2.350 -46.312 1.00 97.81 194 ALA A O 1
ATOM 1453 N N . ALA A 1 195 ? 26.383 3.385 -44.323 1.00 98.00 195 ALA A N 1
ATOM 1454 C CA . ALA A 1 195 ? 27.173 4.517 -44.798 1.00 98.00 195 ALA A CA 1
ATOM 1455 C C . ALA A 1 195 ? 28.550 4.075 -45.323 1.00 98.00 195 ALA A C 1
ATOM 1457 O O . ALA A 1 195 ? 28.969 4.511 -46.395 1.00 98.00 195 ALA A O 1
ATOM 1458 N N . ALA A 1 196 ? 29.226 3.161 -44.618 1.00 98.06 196 ALA A N 1
ATOM 1459 C CA . ALA A 1 196 ? 30.490 2.586 -45.071 1.00 98.06 196 ALA A CA 1
ATOM 1460 C C . ALA A 1 196 ? 30.321 1.794 -46.381 1.00 98.06 196 ALA A C 1
ATOM 1462 O O . ALA A 1 196 ? 31.111 1.960 -47.311 1.00 98.06 196 ALA A O 1
ATOM 1463 N N . GLY A 1 197 ? 29.261 0.985 -46.491 1.00 97.75 197 GLY A N 1
ATOM 1464 C CA . GLY A 1 197 ? 28.934 0.251 -47.715 1.00 97.75 197 GLY A CA 1
ATOM 1465 C C . GLY A 1 197 ? 28.660 1.176 -48.904 1.00 97.75 197 GLY A C 1
ATOM 1466 O O . GLY A 1 197 ? 29.194 0.956 -49.993 1.00 97.75 197 GLY A O 1
ATOM 1467 N N . LEU A 1 198 ? 27.895 2.250 -48.688 1.00 98.25 198 LEU A N 1
ATOM 1468 C CA . LEU A 1 198 ? 27.619 3.262 -49.708 1.00 98.25 198 LEU A CA 1
ATOM 1469 C C . LEU A 1 198 ? 28.900 3.974 -50.155 1.00 98.25 198 LEU A C 1
ATOM 1471 O O . LEU A 1 198 ? 29.108 4.160 -51.351 1.00 98.25 198 LEU A O 1
ATOM 1475 N N . PHE A 1 199 ? 29.776 4.331 -49.215 1.00 98.31 199 PHE A N 1
ATOM 1476 C CA . PHE A 1 199 ? 31.054 4.968 -49.522 1.00 98.31 199 PHE A CA 1
ATOM 1477 C C . PHE A 1 199 ? 31.949 4.073 -50.392 1.00 98.31 199 PHE A C 1
ATOM 1479 O O . PHE A 1 199 ? 32.481 4.532 -51.402 1.00 98.31 199 PHE A O 1
ATOM 1486 N N . VAL A 1 200 ? 32.064 2.783 -50.054 1.00 98.19 200 VAL A N 1
ATOM 1487 C CA . VAL A 1 200 ? 32.821 1.800 -50.851 1.00 98.19 200 VAL A CA 1
ATOM 1488 C C . VAL A 1 200 ? 32.206 1.603 -52.240 1.00 98.19 200 VAL A C 1
ATOM 1490 O O . VAL A 1 200 ? 32.922 1.444 -53.226 1.00 98.19 200 VAL A O 1
ATOM 1493 N N . TRP A 1 201 ? 30.879 1.610 -52.347 1.00 97.88 201 TRP A N 1
ATOM 1494 C CA . TRP A 1 201 ? 30.202 1.496 -53.637 1.00 97.88 201 TRP A CA 1
ATOM 1495 C C . TRP A 1 201 ? 30.421 2.733 -54.521 1.00 97.88 201 TRP A C 1
ATOM 1497 O O . TRP A 1 201 ? 30.739 2.602 -55.705 1.00 97.88 201 TRP A O 1
ATOM 1507 N N . LEU A 1 202 ? 30.307 3.933 -53.943 1.00 98.06 202 LEU A N 1
ATOM 1508 C CA . LEU A 1 202 ? 30.552 5.196 -54.641 1.00 98.06 202 LEU A CA 1
ATOM 1509 C C . LEU A 1 202 ? 32.006 5.311 -55.107 1.00 98.06 202 LEU A C 1
ATOM 1511 O O . LEU A 1 202 ? 32.244 5.737 -56.237 1.00 98.06 202 LEU A O 1
ATOM 1515 N N . SER A 1 203 ? 32.971 4.899 -54.278 1.00 98.06 203 SER A N 1
ATOM 1516 C CA . SER A 1 203 ? 34.388 4.948 -54.646 1.00 98.06 203 SER A CA 1
ATOM 1517 C C . SER A 1 203 ? 34.696 4.034 -55.833 1.00 98.06 203 SER A C 1
ATOM 1519 O O . SER A 1 203 ? 35.351 4.482 -56.774 1.00 98.06 203 SER A O 1
ATOM 1521 N N . LYS A 1 204 ? 34.139 2.813 -55.858 1.00 98.00 204 LYS A N 1
ATOM 1522 C CA . LYS A 1 204 ? 34.260 1.893 -57.002 1.00 98.00 204 LYS A CA 1
ATOM 1523 C C . LYS A 1 204 ? 33.685 2.480 -58.291 1.00 98.00 204 LYS A C 1
ATOM 1525 O O . LYS A 1 204 ? 34.355 2.469 -59.323 1.00 98.00 204 LYS A O 1
ATOM 1530 N N . ARG A 1 205 ? 32.479 3.056 -58.238 1.00 97.88 205 ARG A N 1
ATOM 1531 C CA . ARG A 1 205 ? 31.878 3.703 -59.417 1.00 97.88 205 ARG A CA 1
ATOM 1532 C C . ARG A 1 205 ? 32.706 4.877 -59.927 1.00 97.88 205 ARG A C 1
ATOM 1534 O O . ARG A 1 205 ? 32.827 5.060 -61.134 1.00 97.88 205 ARG A 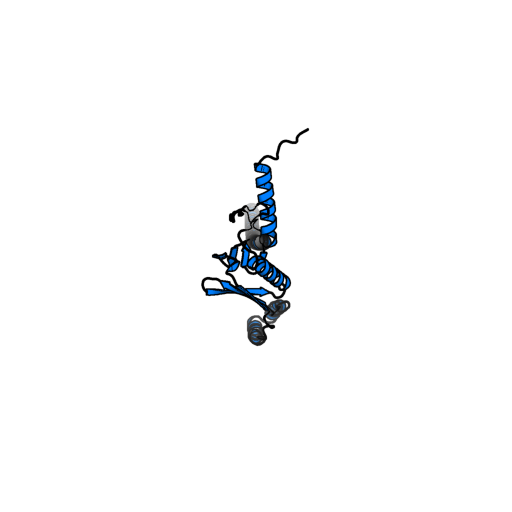O 1
ATOM 1541 N N . HIS A 1 206 ? 33.277 5.667 -59.022 1.00 97.81 206 HIS A N 1
ATOM 1542 C CA . HIS A 1 206 ? 34.129 6.787 -59.405 1.00 97.81 206 HIS A CA 1
ATOM 1543 C C . HIS A 1 206 ? 35.416 6.306 -60.093 1.00 97.81 206 HIS A C 1
ATOM 1545 O O . HIS A 1 206 ? 35.820 6.882 -61.102 1.00 97.81 206 HIS A O 1
ATOM 1551 N N . THR A 1 207 ? 36.043 5.232 -59.599 1.00 97.94 207 THR A N 1
ATOM 1552 C CA . THR A 1 207 ? 37.230 4.649 -60.246 1.00 97.94 207 THR A CA 1
ATOM 1553 C C . THR A 1 207 ? 36.917 4.084 -61.630 1.00 97.94 207 THR A C 1
ATOM 1555 O O . THR A 1 207 ? 37.645 4.379 -62.574 1.00 97.94 207 THR A O 1
ATOM 1558 N N . GLU A 1 208 ? 35.798 3.368 -61.788 1.00 97.56 208 GLU A N 1
ATOM 1559 C CA . GLU A 1 208 ? 35.357 2.846 -63.091 1.00 97.56 208 GLU A CA 1
ATOM 1560 C C . GLU A 1 208 ? 35.098 3.985 -64.093 1.00 97.56 208 GLU A C 1
ATOM 1562 O O . GLU A 1 208 ? 35.549 3.932 -65.239 1.00 97.56 208 GLU A O 1
ATOM 1567 N N . ALA A 1 209 ? 34.432 5.061 -63.659 1.00 97.00 209 ALA A N 1
ATOM 1568 C CA . ALA A 1 209 ? 34.167 6.228 -64.500 1.00 97.00 209 ALA A CA 1
ATOM 1569 C C . ALA A 1 209 ? 35.459 6.923 -64.974 1.00 97.00 209 ALA A C 1
ATOM 1571 O O . ALA A 1 209 ? 35.569 7.292 -66.146 1.00 97.00 209 ALA A O 1
ATOM 1572 N N . LEU A 1 210 ? 36.458 7.062 -64.095 1.00 97.50 210 LEU A N 1
ATOM 1573 C CA . LEU A 1 210 ? 37.763 7.632 -64.449 1.00 97.50 210 LEU A CA 1
ATOM 1574 C C . LEU A 1 210 ? 38.523 6.766 -65.463 1.00 97.50 210 LEU A C 1
ATOM 1576 O O . LEU A 1 210 ? 39.149 7.298 -66.380 1.00 97.50 210 LEU A O 1
ATOM 1580 N N . GLU A 1 211 ? 38.462 5.440 -65.333 1.00 97.06 211 GLU A N 1
ATOM 1581 C CA . GLU A 1 211 ? 39.084 4.519 -66.291 1.00 97.06 211 GLU A CA 1
ATOM 1582 C C . GLU A 1 211 ? 38.424 4.569 -67.671 1.00 97.06 211 GLU A C 1
ATOM 1584 O O . GLU A 1 211 ? 39.116 4.481 -68.689 1.00 97.06 211 GLU A O 1
ATOM 1589 N N . HIS A 1 212 ? 37.098 4.722 -67.729 1.00 96.62 212 HIS A N 1
ATOM 1590 C CA . HIS A 1 212 ? 36.385 4.940 -68.988 1.00 96.62 212 HIS A CA 1
ATOM 1591 C C . HIS A 1 212 ? 36.808 6.250 -69.658 1.00 96.62 212 HIS A C 1
ATOM 1593 O O . HIS A 1 212 ? 37.099 6.252 -70.854 1.00 96.62 212 HIS A O 1
ATOM 1599 N N . TYR A 1 213 ? 36.917 7.338 -68.890 1.00 96.56 213 TYR A N 1
ATOM 1600 C CA . TYR A 1 213 ? 37.376 8.625 -69.411 1.00 96.56 213 TYR A CA 1
ATOM 1601 C C . TYR A 1 213 ? 38.818 8.553 -69.938 1.00 96.56 213 TYR A C 1
ATOM 1603 O O . TYR A 1 213 ? 39.112 9.049 -71.023 1.00 96.56 213 TYR A O 1
ATOM 1611 N N . ARG A 1 214 ? 39.715 7.870 -69.214 1.00 96.12 214 ARG A N 1
ATOM 1612 C CA . ARG A 1 214 ? 41.117 7.692 -69.625 1.00 96.12 214 ARG A CA 1
ATOM 1613 C C . ARG A 1 214 ? 41.257 6.876 -70.916 1.00 96.12 214 ARG A C 1
ATOM 1615 O O . ARG A 1 214 ? 42.131 7.186 -71.717 1.00 96.12 214 ARG A O 1
ATOM 1622 N N . ARG A 1 215 ? 40.414 5.857 -71.122 1.00 96.31 215 ARG A N 1
ATOM 1623 C CA . ARG A 1 215 ? 40.422 5.028 -72.342 1.00 96.31 215 ARG A CA 1
ATOM 1624 C C . ARG A 1 215 ? 39.875 5.748 -73.575 1.00 96.31 215 ARG A C 1
ATOM 1626 O O . ARG A 1 215 ? 40.324 5.448 -74.667 1.00 96.31 215 ARG A O 1
ATOM 1633 N N . GLY A 1 216 ? 38.932 6.678 -73.415 1.00 93.25 216 GLY A N 1
ATOM 1634 C CA . GLY A 1 216 ? 38.375 7.449 -74.536 1.00 93.25 216 GLY A CA 1
ATOM 1635 C C . GLY A 1 216 ? 39.261 8.596 -75.038 1.00 93.25 216 GLY A C 1
ATOM 1636 O O . GLY A 1 216 ? 38.928 9.213 -76.042 1.00 93.25 216 GLY A O 1
ATOM 1637 N N . ALA A 1 217 ? 40.352 8.909 -74.334 1.00 87.31 217 ALA A N 1
ATOM 1638 C CA . ALA A 1 217 ? 41.281 9.985 -74.684 1.00 87.31 217 ALA A CA 1
ATOM 1639 C C . ALA A 1 217 ? 42.521 9.514 -75.477 1.00 87.31 217 ALA A C 1
ATOM 1641 O O . ALA A 1 217 ? 43.383 10.339 -75.778 1.00 87.31 217 ALA A O 1
ATOM 1642 N N . GLN A 1 218 ? 42.634 8.211 -75.762 1.00 78.19 218 GLN A N 1
ATOM 1643 C CA . GLN A 1 218 ? 43.689 7.598 -76.584 1.00 78.19 218 GLN A CA 1
ATOM 1644 C C . GLN A 1 218 ? 43.151 7.275 -77.975 1.00 78.19 218 GLN A C 1
ATOM 1646 O O . GLN A 1 218 ? 43.928 7.448 -78.938 1.00 78.19 218 GLN A O 1
#

pLDDT: mean 78.72, std 18.87, range [39.88, 98.31]

Secondary structure (DSSP, 8-state):
--PPPP-HHHHHHHHHHHHHHHHHTT-EEETTEEEETTEEEETTEEEEGGG-EEEEEEPPP---TTSSHHHHHHHHHHHHHHHHHHHHHTTTT----EEEEEEE-TTS-EEEEEEEGGGHHHHHHHHHHHHHHHSS-SSPBPTT--B----TTSS----TTHHHHHHHHHHHHHHHHHHHHHHHHHHHHHHHHHHHHHHHHHHHHHHHHHHHHHHTT-